Protein AF-A0A8D8GD38-F1 (afdb_monomer)

Structure (mmCIF, N/CA/C/O backbone):
data_AF-A0A8D8GD38-F1
#
_entry.id   AF-A0A8D8GD38-F1
#
loop_
_atom_site.group_PDB
_atom_site.id
_atom_site.type_symbol
_atom_site.label_atom_id
_atom_site.label_alt_id
_atom_site.label_comp_id
_atom_site.label_asym_id
_atom_site.label_entity_id
_atom_site.label_seq_id
_atom_site.pdbx_PDB_ins_code
_atom_site.Cartn_x
_atom_site.Cartn_y
_atom_site.Cartn_z
_atom_site.occupancy
_atom_site.B_iso_or_equiv
_atom_site.auth_seq_id
_atom_site.auth_comp_id
_atom_site.auth_asym_id
_atom_site.auth_atom_id
_atom_site.pdbx_PDB_model_num
ATOM 1 N N . ALA A 1 1 ? 16.004 4.951 0.330 1.00 89.12 1 ALA A N 1
ATOM 2 C CA . ALA A 1 1 ? 14.776 5.746 0.562 1.00 89.12 1 ALA A CA 1
ATOM 3 C C . ALA A 1 1 ? 13.820 5.584 -0.623 1.00 89.12 1 ALA A C 1
ATOM 5 O O . ALA A 1 1 ? 14.226 5.033 -1.645 1.00 89.12 1 ALA A O 1
ATOM 6 N N . ARG A 1 2 ? 12.560 6.032 -0.498 1.00 90.62 2 ARG A N 1
ATOM 7 C CA . ARG A 1 2 ? 11.629 6.111 -1.642 1.00 90.62 2 ARG A CA 1
ATOM 8 C C . ARG A 1 2 ? 12.180 7.070 -2.702 1.00 90.62 2 ARG A C 1
ATOM 10 O O . ARG A 1 2 ? 12.832 8.045 -2.340 1.00 90.62 2 ARG A O 1
ATOM 17 N N . VAL A 1 3 ? 11.912 6.802 -3.980 1.00 92.81 3 VAL A N 1
ATOM 18 C CA . VAL A 1 3 ? 12.370 7.651 -5.096 1.00 92.81 3 VAL A CA 1
ATOM 19 C C . VAL A 1 3 ? 11.156 8.194 -5.844 1.00 92.81 3 VAL A C 1
ATOM 21 O O . VAL A 1 3 ? 10.682 7.605 -6.815 1.00 92.81 3 VAL A O 1
ATOM 24 N N . GLU A 1 4 ? 10.612 9.307 -5.354 1.00 93.94 4 GLU A N 1
ATOM 25 C CA . GLU A 1 4 ? 9.347 9.865 -5.853 1.00 93.94 4 GLU A CA 1
ATOM 26 C C . GLU A 1 4 ? 9.426 10.257 -7.331 1.00 93.94 4 GLU A C 1
ATOM 28 O O . GLU A 1 4 ? 8.493 9.980 -8.074 1.00 93.94 4 GLU A O 1
ATOM 33 N N . SER A 1 5 ? 10.568 10.772 -7.797 1.00 95.94 5 SER A N 1
ATOM 34 C CA . SER A 1 5 ? 10.811 11.083 -9.215 1.00 95.94 5 SER A CA 1
ATOM 35 C C . SER A 1 5 ? 10.814 9.862 -10.144 1.00 95.94 5 SER A C 1
ATOM 37 O O . SER A 1 5 ? 10.728 10.027 -11.356 1.00 95.94 5 SER A O 1
ATOM 39 N N . LYS A 1 6 ? 10.912 8.645 -9.592 1.00 97.88 6 LYS A N 1
ATOM 40 C CA . LYS A 1 6 ? 10.879 7.370 -10.328 1.00 97.88 6 LYS A CA 1
ATOM 41 C C . LYS A 1 6 ? 9.607 6.560 -10.036 1.00 97.88 6 LYS A C 1
ATOM 43 O O . LYS A 1 6 ? 9.563 5.362 -10.303 1.00 97.88 6 LYS A O 1
ATOM 48 N N . THR A 1 7 ? 8.589 7.201 -9.458 1.00 98.62 7 THR A N 1
ATOM 49 C CA . THR A 1 7 ? 7.315 6.581 -9.079 1.00 98.62 7 THR A CA 1
ATOM 50 C C . THR A 1 7 ? 6.177 7.151 -9.924 1.00 98.62 7 THR A C 1
ATOM 52 O O . THR A 1 7 ? 5.917 8.351 -9.853 1.00 98.62 7 THR A O 1
ATOM 55 N N . PHE A 1 8 ? 5.475 6.305 -10.679 1.00 98.69 8 PHE A N 1
ATOM 56 C CA . PHE A 1 8 ? 4.484 6.721 -11.674 1.00 98.69 8 PHE A CA 1
ATOM 57 C C . PHE A 1 8 ? 3.146 5.995 -11.521 1.00 98.69 8 PHE A C 1
ATOM 59 O O . PHE A 1 8 ? 3.082 4.861 -11.034 1.00 98.69 8 PHE A O 1
ATOM 66 N N . ILE A 1 9 ? 2.081 6.654 -11.976 1.00 98.75 9 ILE A N 1
ATOM 67 C CA . ILE A 1 9 ? 0.741 6.089 -12.139 1.00 98.75 9 ILE A CA 1
ATOM 68 C C . ILE A 1 9 ? 0.393 6.091 -13.632 1.00 98.75 9 ILE A C 1
ATOM 70 O O . ILE A 1 9 ? 0.422 7.133 -14.285 1.00 98.75 9 ILE A O 1
ATOM 74 N N . CYS A 1 10 ? 0.059 4.918 -14.158 1.00 98.69 10 CYS A N 1
ATOM 75 C CA . CYS A 1 10 ? -0.355 4.691 -15.534 1.00 98.69 10 CYS A CA 1
ATOM 76 C C . CYS A 1 10 ? -1.879 4.739 -15.643 1.00 98.69 10 CYS A C 1
ATOM 78 O O . CYS A 1 10 ? -2.586 3.966 -14.996 1.00 98.69 10 CYS A O 1
ATOM 80 N N . THR A 1 11 ? -2.379 5.633 -16.489 1.00 98.50 11 THR A N 1
ATOM 81 C CA . THR A 1 11 ? -3.806 5.772 -16.827 1.00 98.50 11 THR A CA 1
ATOM 82 C C . THR A 1 11 ? -3.925 6.195 -18.285 1.00 98.50 11 THR A C 1
ATOM 84 O O . THR A 1 11 ? -3.003 6.832 -18.793 1.00 98.50 11 THR A O 1
ATOM 87 N N . GLU A 1 12 ? -5.049 5.879 -18.934 1.00 97.38 12 GLU A N 1
ATOM 88 C CA . GLU A 1 12 ? -5.309 6.240 -20.339 1.00 97.38 12 GLU A CA 1
ATOM 89 C C . GLU A 1 12 ? -5.156 7.743 -20.584 1.00 97.38 12 GLU A C 1
ATOM 91 O O . GLU A 1 12 ? -4.521 8.176 -21.542 1.00 97.38 12 GLU A O 1
ATOM 96 N N . LYS A 1 13 ? -5.705 8.558 -19.676 1.00 97.31 13 LYS A N 1
ATOM 97 C CA . LYS A 1 13 ? -5.598 10.016 -19.734 1.00 97.31 13 LYS A CA 1
ATOM 98 C C . LYS A 1 13 ? -4.818 10.534 -18.540 1.00 97.31 13 LYS A C 1
ATOM 100 O O . LYS A 1 13 ? -5.177 10.245 -17.402 1.00 97.31 13 LYS A O 1
ATOM 105 N N . ARG A 1 14 ? -3.830 11.400 -18.786 1.00 96.44 14 ARG A N 1
ATOM 106 C CA . ARG A 1 14 ? -3.002 12.046 -17.748 1.00 96.44 14 ARG A CA 1
ATOM 107 C C . ARG A 1 14 ? -3.819 12.647 -16.600 1.00 96.44 14 ARG A C 1
ATOM 109 O O . ARG A 1 14 ? -3.442 12.508 -15.439 1.00 96.44 14 ARG A O 1
ATOM 116 N N . GLU A 1 15 ? -4.946 13.268 -16.934 1.00 95.88 15 GLU A N 1
ATOM 117 C CA . GLU A 1 15 ? -5.885 13.923 -16.013 1.00 95.88 15 GLU A CA 1
ATOM 118 C C . GLU A 1 15 ? -6.449 12.978 -14.938 1.00 95.88 15 GLU A C 1
ATOM 120 O O . GLU A 1 15 ? -6.830 13.417 -13.855 1.00 95.88 15 GLU A O 1
ATOM 125 N N . GLN A 1 16 ? -6.529 11.676 -15.239 1.00 95.75 16 GLN A N 1
ATOM 126 C CA . GLN A 1 16 ? -7.047 10.659 -14.323 1.00 95.75 16 GLN A CA 1
ATOM 127 C C . GLN A 1 16 ? -6.047 10.326 -13.211 1.00 95.75 16 GLN A C 1
ATOM 129 O O . GLN A 1 16 ? -6.457 9.859 -12.149 1.00 95.75 16 GLN A O 1
ATOM 134 N N . ALA A 1 17 ? -4.753 10.561 -13.450 1.00 96.88 17 ALA A N 1
ATOM 135 C CA . ALA A 1 17 ? -3.692 10.363 -12.470 1.00 96.88 17 ALA A CA 1
ATOM 136 C C . ALA A 1 17 ? -3.312 11.663 -11.753 1.00 96.88 17 ALA A C 1
ATOM 138 O O . ALA A 1 17 ? -3.124 11.653 -10.538 1.00 96.88 17 ALA A O 1
ATOM 139 N N . ILE A 1 18 ? -3.168 12.768 -12.493 1.00 96.56 18 ILE A N 1
ATOM 140 C CA . ILE A 1 18 ? -2.698 14.052 -11.961 1.00 96.56 18 ILE A CA 1
ATOM 141 C C . ILE A 1 18 ? -3.422 15.237 -12.614 1.00 96.56 18 ILE A C 1
ATOM 143 O O . ILE A 1 18 ? -3.710 15.200 -13.812 1.00 96.56 18 ILE A O 1
ATOM 147 N N . PRO A 1 19 ? -3.659 16.336 -11.877 1.00 96.12 19 PRO A N 1
ATOM 148 C CA . PRO A 1 19 ? -4.244 17.537 -12.456 1.00 96.12 19 PRO A CA 1
ATOM 149 C C . PRO A 1 19 ? -3.301 18.211 -13.464 1.00 96.12 19 PRO A C 1
ATOM 151 O O . PRO A 1 19 ? -2.072 18.067 -13.427 1.00 96.12 19 PRO A O 1
ATOM 154 N N . THR A 1 20 ? -3.884 18.992 -14.371 1.00 93.88 20 THR A N 1
ATOM 155 C CA . THR A 1 20 ? -3.131 19.898 -15.244 1.00 93.88 20 THR A CA 1
ATOM 156 C C . THR A 1 20 ? -2.680 21.105 -14.419 1.00 93.88 20 THR A C 1
ATOM 158 O O . THR A 1 20 ? -3.536 21.841 -13.920 1.00 93.88 20 THR A O 1
ATOM 161 N N . PRO A 1 21 ? -1.365 21.308 -14.206 1.00 92.25 21 PRO A N 1
ATOM 162 C CA . PRO A 1 21 ? -0.893 22.482 -13.489 1.00 92.25 21 PRO A CA 1
ATOM 163 C C . PRO A 1 21 ? -1.146 23.744 -14.320 1.00 92.25 21 PRO A C 1
ATOM 165 O O . PRO A 1 21 ? -1.213 23.688 -15.548 1.00 92.25 21 PRO A O 1
ATOM 168 N N . LYS A 1 22 ? -1.263 24.893 -13.647 1.00 94.50 22 LYS A N 1
ATOM 169 C CA . LYS A 1 22 ? -1.276 26.191 -14.331 1.00 94.50 22 LYS A CA 1
ATOM 170 C C . LYS A 1 22 ? 0.039 26.403 -15.083 1.00 94.50 22 LYS A C 1
ATOM 172 O O . LYS A 1 22 ? 1.075 25.860 -14.696 1.00 94.50 22 LYS A O 1
ATOM 177 N N . GLU A 1 23 ? -0.007 27.220 -16.127 1.00 93.81 23 GLU A N 1
ATOM 178 C CA . GLU A 1 23 ? 1.187 27.617 -16.870 1.00 93.81 23 GLU A CA 1
ATOM 179 C C . GLU A 1 23 ? 2.260 28.184 -15.922 1.00 93.81 23 GLU A C 1
ATOM 181 O O . GLU A 1 23 ? 1.952 28.915 -14.979 1.00 93.81 23 GLU A O 1
ATOM 186 N N . GLY A 1 24 ? 3.514 27.770 -16.117 1.00 92.81 24 GLY A N 1
ATOM 187 C CA . GLY A 1 24 ? 4.637 28.133 -15.245 1.00 92.81 24 GLY A CA 1
ATOM 188 C C . GLY A 1 24 ? 4.710 27.386 -13.903 1.00 92.81 24 GLY A C 1
ATOM 189 O O . GLY A 1 24 ? 5.697 27.541 -13.185 1.00 92.81 24 GLY A O 1
ATOM 190 N N . VAL A 1 25 ? 3.727 26.545 -13.551 1.00 93.44 25 VAL A N 1
ATOM 191 C CA . VAL A 1 25 ? 3.727 25.774 -12.296 1.00 93.44 25 VAL A CA 1
ATOM 192 C C . VAL A 1 25 ? 4.177 24.335 -12.539 1.00 93.44 25 VAL A C 1
ATOM 194 O O . VAL A 1 25 ? 3.591 23.594 -13.327 1.00 93.44 25 VAL A O 1
ATOM 197 N N . LYS A 1 26 ? 5.195 23.887 -11.798 1.00 88.44 26 LYS A N 1
ATOM 198 C CA . LYS A 1 26 ? 5.593 22.475 -11.778 1.00 88.44 26 LYS A CA 1
ATOM 199 C C . LYS A 1 26 ? 4.630 21.676 -10.895 1.00 88.44 26 LYS A C 1
ATOM 201 O O . LYS A 1 26 ? 4.492 21.963 -9.710 1.00 88.44 26 LYS A O 1
ATOM 206 N N . GLY A 1 27 ? 3.985 20.656 -11.461 1.00 89.44 27 GLY A N 1
ATOM 207 C CA . GLY A 1 27 ? 3.116 19.752 -10.703 1.00 89.44 27 GLY A CA 1
ATOM 208 C C . GLY A 1 27 ? 3.882 18.967 -9.629 1.00 89.44 27 GLY A C 1
ATOM 209 O O . GLY A 1 27 ? 4.993 18.502 -9.872 1.00 89.44 27 GLY A O 1
ATOM 210 N N . SER A 1 28 ? 3.273 18.811 -8.451 1.00 94.31 28 SER A N 1
ATOM 211 C CA . SER A 1 28 ? 3.845 18.113 -7.285 1.00 94.31 28 SER A CA 1
ATOM 212 C C . SER A 1 28 ? 2.963 16.976 -6.749 1.00 94.31 28 SER A C 1
ATOM 214 O O . SER A 1 28 ? 3.303 16.349 -5.751 1.00 94.31 28 SER A O 1
ATOM 216 N N . LEU A 1 29 ? 1.835 16.694 -7.409 1.00 95.75 29 LEU A N 1
ATOM 217 C CA . LEU A 1 29 ? 0.808 15.754 -6.937 1.00 95.75 29 LEU A CA 1
ATOM 218 C C . LEU A 1 29 ? 0.965 14.326 -7.491 1.00 95.75 29 LEU A C 1
ATOM 220 O O . LEU A 1 29 ? 0.072 13.500 -7.337 1.00 95.75 29 LEU A O 1
ATOM 224 N N . GLY A 1 30 ? 2.097 14.029 -8.133 1.00 95.50 30 GLY A N 1
ATOM 225 C CA . GLY A 1 30 ? 2.425 12.713 -8.680 1.00 95.50 30 GLY A CA 1
ATOM 226 C C . GLY A 1 30 ? 3.061 12.793 -10.064 1.00 95.50 30 GLY A C 1
ATOM 227 O O . GLY A 1 30 ? 3.146 13.866 -10.662 1.00 95.50 30 GLY A O 1
ATOM 228 N N . ASN A 1 31 ? 3.478 11.638 -10.581 1.00 97.75 31 ASN A N 1
ATOM 229 C CA . ASN A 1 31 ? 3.961 11.500 -11.951 1.00 97.75 31 ASN A CA 1
ATOM 230 C C . ASN A 1 31 ? 3.039 10.558 -12.722 1.00 97.75 31 ASN A C 1
ATOM 232 O O . ASN A 1 31 ? 2.659 9.496 -12.222 1.00 97.75 31 ASN A O 1
ATOM 236 N N . TRP A 1 32 ? 2.709 10.943 -13.948 1.00 98.25 32 TRP A N 1
ATOM 237 C CA . TRP A 1 32 ? 1.960 10.113 -14.883 1.00 98.25 32 TRP A CA 1
ATOM 238 C C . TRP A 1 32 ? 2.909 9.495 -15.909 1.00 98.25 32 TRP A C 1
ATOM 240 O O . TRP A 1 32 ? 3.918 10.104 -16.261 1.00 98.25 32 TRP A O 1
ATOM 250 N N . ILE A 1 33 ? 2.567 8.297 -16.371 1.00 98.62 33 ILE A N 1
ATOM 251 C CA . ILE A 1 33 ? 3.213 7.608 -17.488 1.00 98.62 33 ILE A CA 1
ATOM 252 C C . ILE A 1 33 ? 2.118 7.109 -18.437 1.00 98.62 33 ILE A C 1
ATOM 254 O O . ILE A 1 33 ? 1.049 6.697 -17.971 1.00 98.62 33 ILE A O 1
ATOM 258 N N . SER A 1 34 ? 2.357 7.177 -19.746 1.00 98.62 34 SER A N 1
ATOM 259 C CA . SER A 1 34 ? 1.407 6.663 -20.735 1.00 98.62 34 SER A CA 1
ATOM 260 C C . SER A 1 34 ? 1.345 5.126 -20.690 1.00 98.62 34 SER A C 1
ATOM 262 O O . SER A 1 34 ? 2.306 4.495 -20.240 1.00 98.62 34 SER A O 1
ATOM 264 N N . PRO A 1 35 ? 0.248 4.493 -21.149 1.00 98.56 35 PRO A N 1
ATOM 265 C CA . PRO A 1 35 ? 0.197 3.037 -21.288 1.00 98.56 35 PRO A CA 1
ATOM 266 C C . PRO A 1 35 ? 1.321 2.472 -22.166 1.00 98.56 35 PRO A C 1
ATOM 268 O O . PRO A 1 35 ? 1.900 1.448 -21.821 1.00 98.56 35 PRO A O 1
ATOM 271 N N . GLU A 1 36 ? 1.680 3.159 -23.252 1.00 98.56 36 GLU A N 1
ATOM 272 C CA . GLU A 1 36 ? 2.776 2.753 -24.139 1.00 98.56 36 GLU A CA 1
ATOM 273 C C . GLU A 1 36 ? 4.135 2.801 -23.424 1.00 98.56 36 GLU A C 1
ATOM 275 O O . GLU A 1 36 ? 4.866 1.808 -23.405 1.00 98.56 36 GLU A O 1
ATOM 280 N N . ASP A 1 37 ? 4.444 3.914 -22.751 1.00 98.69 37 ASP A N 1
ATOM 281 C CA . ASP A 1 37 ? 5.696 4.074 -22.003 1.00 98.69 37 ASP A CA 1
ATOM 282 C C . ASP A 1 37 ? 5.779 3.121 -20.803 1.00 98.69 37 ASP A C 1
ATOM 284 O O . ASP A 1 37 ? 6.871 2.693 -20.422 1.00 98.69 37 ASP A O 1
ATOM 288 N N . TYR A 1 38 ? 4.638 2.779 -20.196 1.00 98.69 38 TYR A N 1
ATOM 289 C CA . TYR A 1 38 ? 4.554 1.782 -19.130 1.00 98.69 38 TYR A CA 1
ATOM 290 C C . TYR A 1 38 ? 5.029 0.414 -19.632 1.00 98.69 38 TYR A C 1
ATOM 292 O O . TYR A 1 38 ? 5.927 -0.178 -19.029 1.00 98.69 38 TYR A O 1
ATOM 300 N N . GLU A 1 39 ? 4.487 -0.061 -20.756 1.00 98.31 39 GLU A N 1
ATOM 301 C CA . GLU A 1 39 ? 4.885 -1.348 -21.338 1.0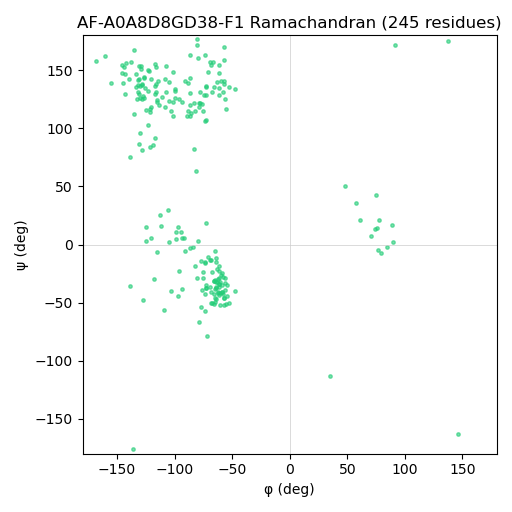0 98.31 39 GLU A CA 1
ATOM 302 C C . GLU A 1 39 ? 6.342 -1.314 -21.821 1.00 98.31 39 GLU A C 1
ATOM 304 O O . GLU A 1 39 ? 7.120 -2.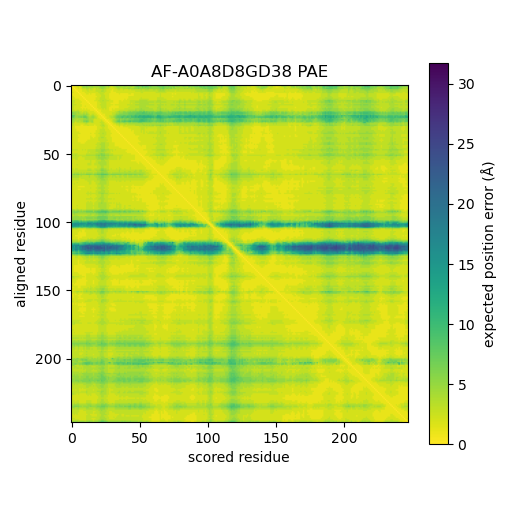226 -21.525 1.00 98.31 39 GLU A O 1
ATOM 309 N N . ALA A 1 40 ? 6.764 -0.229 -22.480 1.00 98.69 40 ALA A N 1
ATOM 310 C CA . ALA A 1 40 ? 8.149 -0.047 -22.911 1.00 98.69 40 ALA A CA 1
ATOM 311 C C . ALA A 1 40 ? 9.129 -0.079 -21.724 1.00 98.69 40 ALA A C 1
ATOM 313 O O . ALA A 1 40 ? 10.188 -0.715 -21.788 1.00 98.69 40 ALA A O 1
ATOM 314 N N . ALA A 1 41 ? 8.767 0.550 -20.600 1.00 98.44 41 ALA A N 1
ATOM 315 C CA . ALA A 1 41 ? 9.582 0.543 -19.394 1.00 98.44 41 ALA A CA 1
ATOM 316 C C . ALA A 1 41 ? 9.733 -0.862 -18.794 1.00 98.44 41 ALA A C 1
ATOM 318 O O . ALA A 1 41 ? 10.820 -1.175 -18.291 1.00 98.44 41 ALA A O 1
ATOM 319 N N . ILE A 1 42 ? 8.686 -1.692 -18.860 1.00 98.50 42 ILE A N 1
ATOM 320 C CA . ILE A 1 42 ? 8.715 -3.091 -18.416 1.00 98.50 42 ILE A CA 1
ATOM 321 C C . ILE A 1 42 ? 9.610 -3.925 -19.336 1.00 98.50 42 ILE A C 1
ATOM 323 O O . ILE A 1 42 ? 10.521 -4.601 -18.849 1.00 98.50 42 ILE A O 1
ATOM 327 N N . GLN A 1 43 ? 9.417 -3.833 -20.654 1.00 98.38 43 GLN A N 1
ATOM 328 C CA . GLN A 1 43 ? 10.196 -4.599 -21.636 1.00 98.38 43 GLN A CA 1
ATOM 329 C C . GLN A 1 43 ? 11.692 -4.269 -21.594 1.00 98.38 43 GLN A C 1
ATOM 331 O O . GLN A 1 43 ? 12.529 -5.153 -21.743 1.00 98.38 43 GLN A O 1
ATOM 336 N N . ALA A 1 44 ? 12.056 -3.022 -21.297 1.00 98.06 44 ALA A N 1
ATOM 337 C CA . ALA A 1 44 ? 13.456 -2.623 -21.157 1.00 98.06 44 ALA A CA 1
ATOM 338 C C . ALA A 1 44 ? 14.156 -3.180 -19.894 1.00 98.06 44 ALA A C 1
ATOM 340 O O . ALA A 1 44 ? 15.370 -3.013 -19.739 1.00 98.06 44 ALA A O 1
ATOM 341 N N . ARG A 1 45 ? 13.414 -3.777 -18.948 1.00 97.81 45 ARG A N 1
ATOM 342 C CA . ARG A 1 45 ? 13.913 -4.098 -17.597 1.00 97.81 45 ARG A CA 1
ATOM 343 C C . ARG A 1 45 ? 13.720 -5.548 -17.181 1.00 97.81 45 ARG A C 1
ATOM 345 O O . ARG A 1 45 ? 14.650 -6.152 -16.657 1.00 97.81 45 ARG A O 1
ATOM 352 N N . PHE A 1 46 ? 12.524 -6.094 -17.368 1.00 98.12 46 PHE A N 1
ATOM 353 C CA . PHE A 1 46 ? 12.139 -7.380 -16.788 1.00 98.12 46 PHE A CA 1
ATOM 354 C C . PHE A 1 46 ? 12.623 -8.631 -17.539 1.00 98.12 46 PHE A C 1
ATOM 356 O O . PHE A 1 46 ? 12.851 -9.641 -16.863 1.00 98.12 46 PHE A O 1
ATOM 363 N N . PRO A 1 47 ? 12.839 -8.635 -18.871 1.00 97.69 47 PRO A N 1
ATOM 364 C CA . PRO A 1 47 ? 13.365 -9.815 -19.551 1.00 97.69 47 PRO A CA 1
ATOM 365 C C . PRO A 1 47 ? 14.690 -10.298 -18.937 1.00 97.69 47 PRO A C 1
ATOM 367 O O . PRO A 1 47 ? 15.693 -9.589 -18.925 1.00 97.69 47 PRO A O 1
ATOM 370 N N . GLY A 1 48 ? 14.686 -11.514 -18.382 1.00 96.38 48 GLY A N 1
ATOM 371 C CA . GLY A 1 48 ? 15.860 -12.126 -17.750 1.00 96.38 48 GLY A CA 1
ATOM 372 C C . GLY A 1 48 ? 16.302 -11.513 -16.411 1.00 96.38 48 GLY A C 1
ATOM 373 O O . GLY A 1 48 ? 17.342 -11.925 -15.897 1.00 96.38 48 GLY A O 1
ATOM 374 N N . CYS A 1 49 ? 15.543 -10.581 -15.817 1.00 96.31 49 CYS A N 1
ATOM 375 C CA . CYS A 1 49 ? 15.971 -9.847 -14.614 1.00 96.31 49 CYS A CA 1
ATOM 376 C C . CYS A 1 49 ? 16.225 -10.734 -13.382 1.00 96.31 49 CYS A C 1
ATOM 378 O O . CYS A 1 49 ? 17.101 -10.426 -12.576 1.00 96.31 49 CYS A O 1
ATOM 380 N N . MET A 1 50 ? 15.526 -11.869 -13.281 1.00 97.12 50 MET A N 1
ATOM 381 C CA . MET A 1 50 ? 15.666 -12.841 -12.189 1.00 97.12 50 MET A CA 1
ATOM 382 C C . MET A 1 50 ? 16.557 -14.041 -12.549 1.00 97.12 50 MET A C 1
ATOM 384 O O . MET A 1 50 ? 16.570 -15.035 -11.825 1.00 97.12 50 MET A O 1
ATOM 388 N N . LYS A 1 51 ? 17.287 -14.014 -13.675 1.00 96.06 51 LYS A N 1
ATOM 389 C CA . LYS A 1 51 ? 18.094 -15.166 -14.112 1.00 96.06 51 LYS A CA 1
ATOM 390 C C . LYS A 1 51 ? 19.087 -15.580 -13.019 1.00 96.06 51 LYS A C 1
ATOM 392 O O . LYS A 1 51 ? 19.887 -14.767 -12.557 1.00 96.06 51 LYS A O 1
ATOM 397 N N . GLY A 1 52 ? 19.040 -16.856 -12.632 1.00 93.94 52 GLY A N 1
ATOM 398 C CA . GLY A 1 52 ? 19.883 -17.417 -11.570 1.00 93.94 52 GLY A CA 1
ATOM 399 C C . GLY A 1 52 ? 19.477 -17.014 -10.147 1.00 93.94 52 GLY A C 1
ATOM 400 O O . GLY A 1 52 ? 20.262 -17.213 -9.225 1.00 93.94 52 GLY A O 1
ATOM 401 N N . ARG A 1 53 ? 18.280 -16.445 -9.956 1.00 94.88 53 ARG A N 1
ATOM 402 C CA . ARG A 1 53 ? 17.682 -16.161 -8.645 1.00 94.88 53 ARG A CA 1
ATOM 403 C C . ARG A 1 53 ? 16.391 -16.950 -8.462 1.00 94.88 53 ARG A C 1
ATOM 405 O O . ARG A 1 53 ? 15.722 -17.299 -9.431 1.00 94.88 53 ARG A O 1
ATOM 412 N N . THR A 1 54 ? 16.026 -17.187 -7.208 1.00 97.56 54 THR A N 1
ATOM 413 C CA . THR A 1 54 ? 14.712 -17.726 -6.853 1.00 97.56 54 THR A CA 1
ATOM 414 C C . THR A 1 54 ? 13.649 -16.656 -7.049 1.00 97.56 54 THR A C 1
ATOM 416 O O . THR A 1 54 ? 13.779 -15.558 -6.516 1.00 97.56 54 THR A O 1
ATOM 419 N N . MET A 1 55 ? 12.588 -16.996 -7.774 1.00 98.56 55 MET A N 1
ATOM 420 C CA . MET A 1 55 ? 11.353 -16.222 -7.806 1.00 98.56 55 MET A CA 1
ATOM 421 C C . MET A 1 55 ? 10.449 -16.713 -6.672 1.00 98.56 55 MET A C 1
ATOM 423 O O . MET A 1 55 ? 10.010 -17.861 -6.677 1.00 98.56 55 MET A O 1
ATOM 427 N N . TYR A 1 56 ? 10.188 -15.857 -5.694 1.00 98.69 56 TYR A N 1
ATOM 428 C CA . TYR A 1 56 ? 9.261 -16.127 -4.602 1.00 98.69 56 TYR A CA 1
ATOM 429 C C . TYR A 1 56 ? 7.862 -15.653 -4.980 1.00 98.69 56 TYR A C 1
ATOM 431 O O . TYR A 1 56 ? 7.713 -14.575 -5.555 1.00 98.69 56 TYR A O 1
ATOM 439 N N . VAL A 1 57 ? 6.849 -16.434 -4.609 1.00 98.44 57 VAL A N 1
ATOM 440 C CA . VAL A 1 57 ? 5.435 -16.066 -4.721 1.00 98.44 57 VAL A CA 1
ATOM 441 C C . VAL A 1 57 ? 4.908 -15.817 -3.314 1.00 98.44 57 VAL A C 1
ATOM 443 O O . VAL A 1 57 ? 4.941 -16.706 -2.467 1.00 98.44 57 VAL A O 1
ATOM 446 N N . VAL A 1 58 ? 4.458 -14.594 -3.058 1.00 98.44 58 VAL A N 1
ATOM 447 C CA . VAL A 1 58 ? 4.060 -14.107 -1.737 1.00 98.44 58 VAL A CA 1
ATOM 448 C C . VAL A 1 58 ? 2.569 -13.766 -1.777 1.00 98.44 58 VAL A C 1
ATOM 450 O O . VAL A 1 58 ? 2.218 -12.652 -2.163 1.00 98.44 58 VAL A O 1
ATOM 453 N N . PRO A 1 59 ? 1.669 -14.702 -1.431 1.00 98.06 59 PRO A N 1
ATOM 454 C CA . PRO A 1 59 ? 0.257 -14.396 -1.227 1.00 98.06 59 PRO A CA 1
ATOM 455 C C . PRO A 1 59 ? 0.080 -13.656 0.103 1.00 98.06 59 PRO A C 1
ATOM 457 O O . PRO A 1 59 ? 0.566 -14.112 1.143 1.00 98.06 59 PRO A O 1
ATOM 460 N N . TYR A 1 60 ? -0.603 -12.512 0.084 1.00 98.56 60 TYR A N 1
ATOM 461 C CA . TYR A 1 60 ? -0.816 -11.705 1.284 1.00 98.56 60 TYR A CA 1
ATOM 462 C C . TYR A 1 60 ? -2.184 -11.014 1.343 1.00 98.56 60 TYR A C 1
ATOM 464 O O . TYR A 1 60 ? -2.799 -10.690 0.326 1.00 98.56 60 TYR A O 1
ATOM 472 N N . SER A 1 61 ? -2.645 -10.762 2.568 1.00 98.25 61 SER A N 1
ATOM 473 C CA . SER A 1 61 ? -3.843 -9.987 2.889 1.00 98.25 61 SER A CA 1
ATOM 474 C C . SER A 1 61 ? -3.469 -8.630 3.476 1.00 98.25 61 SER A C 1
ATOM 476 O O . SER A 1 61 ? -2.686 -8.537 4.431 1.00 98.25 61 SER A O 1
ATOM 478 N N . MET A 1 62 ? -4.095 -7.587 2.936 1.00 98.38 62 MET A N 1
ATOM 479 C CA . MET A 1 62 ? -4.160 -6.260 3.533 1.00 98.38 62 MET A CA 1
ATOM 480 C C . MET A 1 62 ? -5.398 -6.200 4.434 1.00 98.38 62 MET A C 1
ATOM 482 O O . MET A 1 62 ? -6.537 -6.231 3.969 1.00 98.38 62 MET A O 1
ATOM 486 N N . GLY A 1 63 ? -5.165 -6.146 5.743 1.00 97.69 63 GLY A N 1
ATOM 487 C CA . GLY A 1 63 ? -6.164 -6.240 6.809 1.00 97.69 63 GLY A CA 1
ATOM 488 C C . GLY A 1 63 ? -6.395 -7.670 7.319 1.00 97.69 63 GLY A C 1
ATOM 489 O O . GLY A 1 63 ? -5.858 -8.625 6.745 1.00 97.69 63 GLY A O 1
ATOM 490 N N . PRO A 1 64 ? -7.161 -7.830 8.416 1.00 97.25 64 PRO A N 1
ATOM 491 C CA . PRO A 1 64 ? -7.520 -9.143 8.953 1.00 97.25 64 PRO A CA 1
ATOM 492 C C . PRO A 1 64 ? -8.255 -9.989 7.907 1.00 97.25 64 PRO A C 1
ATOM 494 O O . PRO A 1 64 ? -9.221 -9.513 7.331 1.00 97.25 64 PRO A O 1
ATOM 497 N N . ILE A 1 65 ? -7.858 -11.247 7.701 1.00 94.62 65 ILE A N 1
ATOM 498 C CA . ILE A 1 65 ? -8.324 -12.089 6.575 1.00 94.62 65 ILE A CA 1
ATOM 499 C C . ILE A 1 65 ? -9.859 -12.204 6.483 1.00 94.62 65 ILE A C 1
ATOM 501 O O . ILE A 1 65 ? -10.414 -12.247 5.390 1.00 94.62 65 ILE A O 1
ATOM 505 N N . ALA A 1 66 ? -10.562 -12.217 7.619 1.00 92.62 66 ALA A N 1
ATOM 506 C CA . ALA A 1 66 ? -12.026 -12.289 7.667 1.00 92.62 66 ALA A CA 1
ATOM 507 C C . ALA A 1 66 ? -12.740 -10.927 7.513 1.00 92.62 66 ALA A C 1
ATOM 509 O O . ALA A 1 66 ? -13.968 -10.866 7.543 1.00 92.62 66 ALA A O 1
ATOM 510 N N . SER A 1 67 ? -12.001 -9.822 7.400 1.00 94.75 67 SER A N 1
ATOM 511 C CA . SER A 1 67 ? -12.571 -8.480 7.303 1.00 94.75 67 SER A CA 1
ATOM 512 C C . SER A 1 67 ? -13.221 -8.252 5.934 1.00 94.75 67 SER A C 1
ATOM 514 O O . SER A 1 67 ? -12.581 -8.488 4.911 1.00 94.75 67 SER A O 1
ATOM 516 N N . PRO A 1 68 ? -14.431 -7.666 5.867 1.00 93.62 68 PRO A N 1
ATOM 517 C CA . PRO A 1 68 ? -15.045 -7.281 4.594 1.00 93.62 68 PRO A CA 1
ATOM 518 C C . PRO A 1 68 ? -14.320 -6.114 3.901 1.00 93.62 68 PRO A C 1
ATOM 520 O O . PRO A 1 68 ? -14.594 -5.824 2.739 1.00 93.62 68 PRO A O 1
ATOM 523 N N . LEU A 1 69 ? -13.427 -5.412 4.610 1.00 96.00 69 LEU A N 1
ATOM 524 C CA . LEU A 1 69 ? -12.574 -4.365 4.037 1.00 96.00 69 LEU A CA 1
ATOM 525 C C . LEU A 1 69 ? -11.229 -4.900 3.543 1.00 96.00 69 LEU A C 1
ATOM 527 O O . LEU A 1 69 ? -10.461 -4.136 2.963 1.00 96.00 69 LEU A O 1
ATOM 531 N N . SER A 1 70 ? -10.923 -6.177 3.782 1.00 96.44 70 SER A N 1
ATOM 532 C CA . SER A 1 70 ? -9.654 -6.739 3.347 1.00 96.44 70 SER A CA 1
ATOM 533 C C . SER A 1 70 ? -9.581 -6.910 1.842 1.00 96.44 70 SER A C 1
ATOM 535 O O . SER A 1 70 ? -10.575 -7.141 1.156 1.00 96.44 70 SER A O 1
ATOM 537 N N . LYS A 1 71 ? -8.360 -6.767 1.333 1.00 97.12 71 LYS A N 1
ATOM 538 C CA . LYS A 1 71 ? -8.028 -6.985 -0.070 1.00 97.12 71 LYS A CA 1
ATOM 539 C C . LYS A 1 71 ? -6.764 -7.824 -0.142 1.00 97.12 71 LYS A C 1
ATOM 541 O O . LYS A 1 71 ? -5.875 -7.687 0.701 1.00 97.12 71 LYS A O 1
ATOM 546 N N . PHE A 1 72 ? -6.682 -8.660 -1.162 1.00 97.69 72 PHE A N 1
ATOM 547 C CA . PHE A 1 72 ? -5.603 -9.623 -1.316 1.00 97.69 72 PHE A CA 1
ATOM 548 C C . PHE A 1 72 ? -4.646 -9.204 -2.429 1.00 97.69 72 PHE A C 1
ATOM 550 O O . PHE A 1 72 ? -5.018 -8.487 -3.363 1.00 97.69 72 PHE A O 1
ATOM 557 N N . GLY A 1 73 ? -3.399 -9.642 -2.322 1.00 98.00 73 GLY A N 1
ATOM 558 C CA . GLY A 1 73 ? -2.381 -9.445 -3.339 1.00 98.00 73 GLY A CA 1
ATOM 559 C C . GLY A 1 73 ? -1.482 -10.665 -3.461 1.00 98.00 73 GLY A C 1
ATOM 560 O O . GLY A 1 73 ? -1.329 -11.445 -2.520 1.00 98.00 73 GLY A O 1
ATOM 561 N N . ILE A 1 74 ? -0.874 -10.810 -4.634 1.00 98.38 74 ILE A N 1
ATOM 562 C CA . ILE A 1 74 ? 0.220 -11.752 -4.857 1.00 98.38 74 ILE A CA 1
ATOM 563 C C . ILE A 1 74 ? 1.421 -10.935 -5.301 1.00 98.38 74 ILE A C 1
ATOM 565 O O . ILE A 1 74 ? 1.371 -10.272 -6.339 1.00 98.38 74 ILE A O 1
ATOM 569 N N . GLU A 1 75 ? 2.486 -10.980 -4.506 1.00 98.81 75 GLU A N 1
ATOM 570 C CA . GLU A 1 75 ? 3.767 -10.379 -4.847 1.00 98.81 75 GLU A CA 1
ATOM 571 C C . GLU A 1 75 ? 4.763 -11.425 -5.339 1.00 98.81 75 GLU A C 1
ATOM 573 O O . GLU A 1 75 ? 5.086 -12.383 -4.641 1.00 98.81 75 GLU A O 1
ATOM 578 N N . ILE A 1 76 ? 5.261 -11.220 -6.554 1.00 98.75 76 ILE A N 1
ATOM 579 C CA . ILE A 1 76 ? 6.379 -11.961 -7.120 1.00 98.75 76 ILE A CA 1
ATOM 580 C C . ILE A 1 76 ? 7.648 -11.150 -6.888 1.00 98.75 76 ILE A C 1
ATOM 582 O O . ILE A 1 76 ? 7.715 -9.990 -7.288 1.00 98.75 76 ILE A O 1
ATOM 586 N N . THR A 1 77 ? 8.661 -11.752 -6.268 1.00 98.88 77 THR A N 1
ATOM 587 C CA . THR A 1 77 ? 9.916 -11.065 -5.928 1.00 98.88 77 THR A CA 1
ATOM 588 C C . THR A 1 77 ? 11.119 -11.994 -6.031 1.00 98.88 77 THR A C 1
ATOM 590 O O . THR A 1 77 ? 11.015 -13.181 -5.743 1.00 98.88 77 THR A O 1
ATOM 593 N N . ASP A 1 78 ? 12.285 -11.464 -6.396 1.00 98.12 78 ASP A N 1
ATOM 594 C CA . ASP A 1 78 ? 13.576 -12.173 -6.375 1.00 98.12 78 ASP A CA 1
ATOM 595 C C . ASP A 1 78 ? 14.407 -11.894 -5.107 1.00 98.12 78 ASP A C 1
ATOM 597 O O . ASP A 1 78 ? 15.608 -12.178 -5.053 1.00 98.12 78 ASP A O 1
ATOM 601 N N . SER A 1 79 ? 13.775 -11.324 -4.073 1.00 97.75 79 SER A N 1
ATOM 602 C CA . SER A 1 79 ? 14.435 -10.883 -2.844 1.00 97.75 79 SER A CA 1
ATOM 603 C C . SER A 1 79 ? 13.878 -11.563 -1.596 1.00 97.75 79 SER A C 1
ATOM 605 O O . SER A 1 79 ? 12.765 -11.282 -1.154 1.00 97.75 79 SER A O 1
ATOM 607 N N . ALA A 1 80 ? 14.705 -12.382 -0.942 1.00 97.38 80 ALA A N 1
ATOM 608 C CA . ALA A 1 80 ? 14.368 -12.986 0.349 1.00 97.38 80 ALA A CA 1
ATOM 609 C C . ALA A 1 80 ? 14.148 -11.937 1.460 1.00 97.38 80 ALA A C 1
ATOM 611 O O . ALA A 1 80 ? 13.353 -12.157 2.373 1.00 97.38 80 ALA A O 1
ATOM 612 N N . TYR A 1 81 ? 14.812 -10.776 1.385 1.00 97.94 81 TYR A N 1
ATOM 613 C CA . TYR A 1 81 ? 14.566 -9.659 2.308 1.00 97.94 81 TYR A CA 1
ATOM 614 C C . TYR A 1 81 ? 13.118 -9.159 2.208 1.00 97.94 81 TYR A C 1
ATOM 616 O O . TYR A 1 81 ? 12.469 -8.927 3.230 1.00 97.94 81 TYR A O 1
ATOM 624 N N . VAL A 1 82 ? 12.610 -9.036 0.977 1.00 98.69 82 VAL A N 1
ATOM 625 C CA . VAL A 1 82 ? 11.230 -8.616 0.709 1.00 98.69 82 VAL A CA 1
ATOM 626 C C . VAL A 1 82 ? 10.246 -9.640 1.256 1.00 98.69 82 VAL A C 1
ATOM 628 O O . VAL A 1 82 ? 9.346 -9.249 1.988 1.00 98.69 82 VAL A O 1
ATOM 631 N N . VAL A 1 83 ? 10.463 -10.937 1.011 1.00 98.69 83 VAL A N 1
ATOM 632 C CA . VAL A 1 83 ? 9.606 -12.013 1.548 1.00 98.69 83 VAL A CA 1
ATOM 633 C C . VAL A 1 83 ? 9.491 -11.931 3.073 1.00 98.69 83 VAL A C 1
ATOM 635 O O . VAL A 1 83 ? 8.389 -11.895 3.617 1.00 98.69 83 VAL A O 1
ATOM 638 N N . ASN A 1 84 ? 10.625 -11.849 3.775 1.00 98.56 84 ASN A N 1
ATOM 639 C CA . ASN A 1 84 ? 10.634 -11.803 5.240 1.00 98.56 84 ASN A CA 1
ATOM 640 C C . ASN A 1 84 ? 9.965 -10.537 5.787 1.00 98.56 84 ASN A C 1
ATOM 642 O O . ASN A 1 84 ? 9.235 -10.589 6.774 1.00 98.56 84 ASN A O 1
ATOM 646 N N . SER A 1 85 ? 10.180 -9.403 5.125 1.00 98.75 85 SER A N 1
ATOM 647 C CA . SER A 1 85 ? 9.584 -8.130 5.526 1.00 98.75 85 SER A CA 1
ATOM 648 C C . SER A 1 85 ? 8.080 -8.088 5.224 1.00 98.75 85 SER A C 1
ATOM 650 O O . SER A 1 85 ? 7.312 -7.593 6.042 1.00 98.75 85 SER A O 1
ATOM 652 N N . MET A 1 86 ? 7.627 -8.666 4.108 1.00 98.69 86 MET A N 1
ATOM 653 C CA . MET A 1 86 ? 6.202 -8.827 3.795 1.00 98.69 86 MET A CA 1
ATOM 654 C C . MET A 1 86 ? 5.505 -9.742 4.805 1.00 98.69 86 MET A C 1
ATOM 656 O O . MET A 1 86 ? 4.392 -9.425 5.219 1.00 98.69 86 MET A O 1
ATOM 660 N N . ARG A 1 87 ? 6.164 -10.807 5.284 1.00 98.38 87 ARG A N 1
ATOM 661 C CA . ARG A 1 87 ? 5.632 -11.671 6.353 1.00 98.38 87 ARG A CA 1
ATOM 662 C C . ARG A 1 87 ? 5.375 -10.922 7.665 1.00 98.38 87 ARG A C 1
ATOM 664 O O . ARG A 1 87 ? 4.466 -11.290 8.399 1.00 98.38 87 ARG A O 1
ATOM 671 N N . ILE A 1 88 ? 6.174 -9.898 7.966 1.00 98.56 88 ILE A N 1
ATOM 672 C CA . ILE A 1 88 ? 5.954 -9.022 9.126 1.00 98.56 88 ILE A CA 1
ATOM 673 C C . ILE A 1 88 ? 4.826 -8.035 8.815 1.00 98.56 88 ILE A C 1
ATOM 675 O O . ILE A 1 88 ? 3.851 -7.951 9.549 1.00 98.56 88 ILE A O 1
ATOM 679 N N . MET A 1 89 ? 4.940 -7.307 7.703 1.00 98.50 89 MET A N 1
ATOM 680 C CA . MET A 1 89 ? 4.086 -6.153 7.409 1.00 98.50 89 MET A CA 1
ATOM 681 C C . MET A 1 89 ? 2.679 -6.510 6.916 1.00 98.50 89 MET A C 1
ATOM 683 O O . MET A 1 89 ? 1.805 -5.644 6.885 1.00 98.50 89 MET A O 1
ATOM 687 N N . THR A 1 90 ? 2.441 -7.760 6.524 1.00 98.62 90 THR A N 1
ATOM 688 C CA . THR A 1 90 ? 1.159 -8.250 5.998 1.00 98.62 90 THR A CA 1
ATOM 689 C C . THR A 1 90 ? 0.799 -9.592 6.633 1.00 98.62 90 THR A C 1
ATOM 691 O O . THR A 1 90 ? 1.636 -10.222 7.279 1.00 98.62 90 THR A O 1
ATOM 694 N N . ARG A 1 91 ? -0.445 -10.056 6.458 1.00 98.38 91 ARG A N 1
ATOM 695 C CA . ARG A 1 91 ? -0.776 -11.457 6.758 1.00 98.38 91 ARG A CA 1
ATOM 696 C C . ARG A 1 91 ? -0.450 -12.277 5.520 1.00 98.38 91 ARG A C 1
ATOM 698 O O . ARG A 1 91 ? -1.076 -12.071 4.489 1.00 98.38 91 ARG A O 1
ATOM 705 N N . MET A 1 92 ? 0.542 -13.153 5.619 1.00 97.75 92 MET A N 1
ATOM 706 C CA . MET A 1 92 ? 1.107 -13.901 4.496 1.00 97.75 92 MET A CA 1
ATOM 707 C C . MET A 1 92 ? 1.008 -15.401 4.771 1.00 97.75 92 MET A C 1
ATOM 709 O O . MET A 1 92 ? 1.430 -15.840 5.842 1.00 97.75 92 MET A O 1
ATOM 713 N N . GLY A 1 93 ? 0.521 -16.186 3.808 1.00 92.94 93 GLY A N 1
ATOM 714 C CA . GLY A 1 93 ? 0.526 -17.646 3.918 1.00 92.94 93 GLY A CA 1
ATOM 715 C C . GLY A 1 93 ? -0.659 -18.348 3.2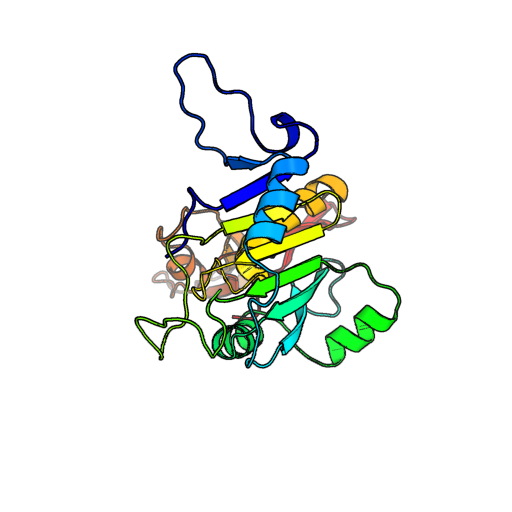62 1.00 92.94 93 GLY A C 1
ATOM 716 O O . GLY A 1 93 ? -1.360 -17.777 2.431 1.00 92.94 93 GLY A O 1
ATOM 717 N N . GLU A 1 94 ? -0.849 -19.604 3.659 1.00 93.81 94 GLU A N 1
ATOM 718 C CA . GLU A 1 94 ? -1.823 -20.547 3.096 1.00 93.81 94 GLU A CA 1
ATOM 719 C C . GLU A 1 94 ? -3.273 -20.084 3.264 1.00 93.81 94 GLU A C 1
ATOM 721 O O . GLU A 1 94 ? -4.016 -20.087 2.292 1.00 93.81 94 GLU A O 1
ATOM 726 N N . GLU A 1 95 ? -3.637 -19.519 4.420 1.00 93.31 95 GLU A N 1
ATOM 727 C CA . GLU A 1 95 ? -4.986 -18.967 4.643 1.00 93.31 95 GLU A CA 1
ATOM 728 C C . GLU A 1 95 ? -5.379 -17.896 3.606 1.00 93.31 95 GLU A C 1
ATOM 730 O O . GLU A 1 95 ? -6.557 -17.708 3.298 1.00 93.31 95 GLU A O 1
ATOM 735 N N . VAL A 1 96 ? -4.397 -17.171 3.053 1.00 95.25 96 VAL A N 1
ATOM 736 C CA . VAL A 1 96 ? -4.641 -16.210 1.970 1.00 95.25 96 VAL A CA 1
ATOM 737 C C . VAL A 1 96 ? -4.853 -16.927 0.639 1.00 95.25 96 VAL A C 1
ATOM 739 O O . VAL A 1 96 ? -5.708 -16.509 -0.137 1.00 95.25 96 VAL A O 1
ATOM 742 N N . LEU A 1 97 ? -4.102 -17.996 0.365 1.00 93.06 97 LEU A N 1
ATOM 743 C CA . LEU A 1 97 ? -4.299 -18.811 -0.837 1.00 93.06 97 LEU A CA 1
ATOM 744 C C . LEU A 1 97 ? -5.685 -19.455 -0.848 1.00 93.06 97 LEU A C 1
ATOM 746 O O . LEU A 1 97 ? -6.353 -19.399 -1.878 1.00 93.06 97 LEU A O 1
ATOM 750 N N . ASP A 1 98 ? -6.144 -19.965 0.294 1.00 91.56 98 ASP A N 1
ATOM 751 C CA . ASP A 1 98 ? -7.485 -20.535 0.432 1.00 91.56 98 ASP A CA 1
ATOM 752 C C . ASP A 1 98 ? -8.554 -19.503 0.052 1.00 91.56 98 ASP A C 1
ATOM 754 O O . ASP A 1 98 ? -9.423 -19.778 -0.772 1.00 91.56 98 ASP A O 1
ATOM 758 N N . LYS A 1 99 ? -8.434 -18.262 0.546 1.00 89.94 99 LYS A N 1
ATOM 759 C CA . LYS A 1 99 ? -9.344 -17.161 0.178 1.00 89.94 99 LYS A CA 1
ATOM 760 C C . LYS A 1 99 ? -9.264 -16.738 -1.286 1.00 89.94 99 LYS A C 1
ATOM 762 O O . LYS A 1 99 ? -10.256 -16.272 -1.850 1.00 89.94 99 LYS A O 1
ATOM 767 N N . LEU A 1 100 ? -8.094 -16.861 -1.904 1.00 88.00 100 LE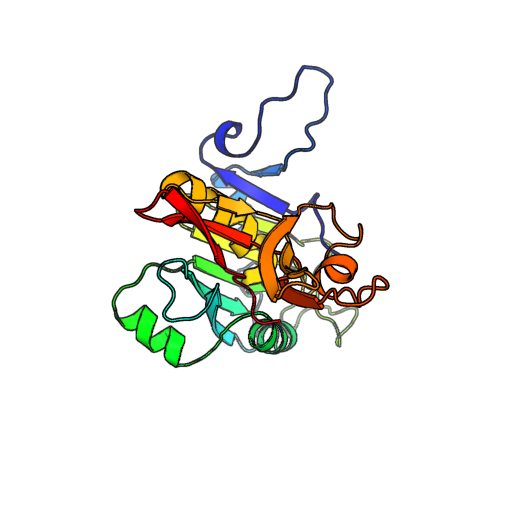U A N 1
ATOM 768 C CA . LEU A 1 100 ? -7.910 -16.567 -3.324 1.00 88.00 100 LEU A CA 1
ATOM 769 C C . LEU A 1 100 ? -8.485 -17.669 -4.223 1.00 88.00 100 LEU A C 1
ATOM 771 O O . LEU A 1 100 ? -8.929 -17.363 -5.328 1.00 88.00 100 LEU A O 1
ATOM 775 N N . SER A 1 101 ? -8.521 -18.919 -3.748 1.00 81.94 101 SER A N 1
ATOM 776 C CA . SER A 1 101 ? -9.067 -20.064 -4.490 1.00 81.94 101 SER A CA 1
ATOM 777 C C . SER A 1 101 ? -10.568 -19.941 -4.785 1.00 81.94 101 SER A C 1
ATOM 779 O O . SER A 1 101 ? -11.045 -20.482 -5.781 1.00 81.94 101 SER A O 1
ATOM 781 N N . ASP A 1 102 ? -11.280 -19.112 -4.018 1.00 78.69 102 ASP A N 1
ATOM 782 C CA . ASP A 1 102 ? -12.694 -18.771 -4.212 1.00 78.69 102 ASP A CA 1
ATOM 783 C C . ASP A 1 102 ? -12.952 -17.826 -5.422 1.00 78.69 102 ASP A C 1
ATOM 785 O O . ASP A 1 102 ? -14.002 -17.189 -5.500 1.00 78.69 102 ASP A O 1
ATOM 789 N N . ASN A 1 103 ? -12.012 -17.708 -6.377 1.00 70.56 103 ASN A N 1
ATOM 790 C CA . ASN A 1 103 ? -12.017 -16.746 -7.499 1.00 70.56 103 ASN A CA 1
ATOM 791 C C . ASN A 1 103 ? -12.088 -15.270 -7.061 1.00 70.56 103 ASN A C 1
ATOM 793 O O . ASN A 1 103 ? -12.699 -14.432 -7.728 1.00 70.56 103 ASN A O 1
ATOM 797 N N . SER A 1 104 ? -11.445 -14.937 -5.942 1.00 74.75 104 SER A N 1
ATOM 798 C CA . SER A 1 104 ? -11.358 -13.555 -5.466 1.00 74.75 104 SER A CA 1
ATOM 799 C C . SER A 1 104 ? -10.393 -12.725 -6.323 1.00 74.75 104 SER A C 1
ATOM 801 O O . SER A 1 104 ? -9.271 -13.152 -6.606 1.00 74.75 104 SER A O 1
ATOM 803 N N . ASP A 1 105 ? -10.790 -11.498 -6.674 1.00 88.25 105 ASP A N 1
ATOM 804 C CA . ASP A 1 105 ? -9.887 -10.520 -7.288 1.00 88.25 105 ASP A CA 1
ATOM 805 C C . ASP A 1 105 ? -8.699 -10.212 -6.361 1.00 88.25 105 ASP A C 1
ATOM 807 O O . ASP A 1 105 ? -8.850 -10.044 -5.146 1.00 88.25 105 ASP A O 1
ATOM 811 N N . PHE A 1 106 ? -7.508 -10.065 -6.945 1.00 96.38 106 PHE A N 1
ATOM 812 C CA . PHE A 1 106 ? -6.289 -9.721 -6.215 1.00 96.38 106 PHE A CA 1
ATOM 813 C C . PHE A 1 106 ? -5.442 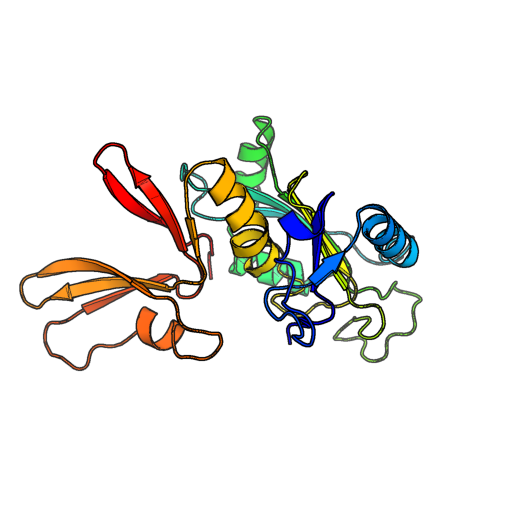-8.691 -6.957 1.00 96.38 106 PHE A C 1
ATOM 815 O O . PHE A 1 106 ? -5.511 -8.541 -8.179 1.00 96.38 106 PHE A O 1
ATOM 822 N N . VAL A 1 107 ? -4.608 -7.978 -6.204 1.00 98.31 107 VAL A N 1
ATOM 823 C CA . VAL A 1 107 ? -3.651 -7.016 -6.757 1.00 98.31 107 VAL A CA 1
ATOM 824 C C . VAL A 1 107 ? -2.389 -7.740 -7.210 1.00 98.31 107 VAL A C 1
ATOM 826 O O . VAL A 1 107 ? -1.708 -8.396 -6.415 1.00 98.31 107 VAL A O 1
ATOM 829 N N . LYS A 1 108 ? -2.063 -7.601 -8.497 1.00 98.62 108 LYS A N 1
ATOM 830 C CA . LYS A 1 108 ? -0.870 -8.193 -9.113 1.00 98.62 108 LYS A CA 1
ATOM 831 C C . LYS A 1 108 ? 0.340 -7.342 -8.763 1.00 98.62 108 LYS A C 1
ATOM 833 O O . LYS A 1 108 ? 0.387 -6.168 -9.120 1.00 98.62 108 LYS A O 1
ATOM 838 N N . CYS A 1 109 ? 1.306 -7.915 -8.059 1.00 98.88 109 CYS A N 1
ATOM 839 C CA . CYS A 1 109 ? 2.499 -7.204 -7.617 1.00 98.88 109 CYS A CA 1
ATOM 840 C C . CYS A 1 109 ? 3.740 -7.901 -8.185 1.00 98.88 109 CYS A C 1
ATOM 842 O O . CYS A 1 109 ? 4.014 -9.051 -7.862 1.00 98.88 109 CYS A O 1
ATOM 844 N N . LEU A 1 110 ? 4.497 -7.215 -9.036 1.00 98.88 110 LEU A N 1
ATOM 845 C CA . LEU A 1 110 ? 5.736 -7.720 -9.620 1.00 98.88 110 LEU A CA 1
ATOM 846 C C . LEU A 1 110 ? 6.907 -6.868 -9.138 1.00 98.88 110 LEU A C 1
ATOM 848 O O . LEU A 1 110 ? 6.935 -5.660 -9.361 1.00 98.88 110 LEU A O 1
ATOM 852 N N . HIS A 1 111 ? 7.889 -7.495 -8.507 1.00 98.88 111 HIS A N 1
ATOM 853 C CA . HIS A 1 111 ? 9.088 -6.848 -8.000 1.00 98.88 111 HIS A CA 1
ATOM 854 C C . HIS A 1 111 ? 10.350 -7.574 -8.481 1.00 98.88 111 HIS A C 1
ATOM 856 O O . HIS A 1 111 ? 10.429 -8.797 -8.435 1.00 98.88 111 HIS A O 1
ATOM 862 N N . SER A 1 112 ? 11.377 -6.827 -8.888 1.00 98.50 112 SER A N 1
ATOM 863 C CA . SER A 1 112 ? 12.742 -7.351 -9.023 1.00 98.50 112 SER A CA 1
ATOM 864 C C . SER A 1 112 ? 13.764 -6.340 -8.520 1.00 98.50 112 SER A C 1
ATOM 866 O O . SER A 1 112 ? 13.659 -5.140 -8.783 1.00 98.50 112 SER A O 1
ATOM 868 N N . VAL A 1 113 ? 14.818 -6.827 -7.865 1.00 97.00 113 VAL A N 1
ATOM 869 C CA . VAL A 1 113 ? 15.985 -6.008 -7.502 1.00 97.00 113 VAL A CA 1
ATOM 870 C C . VAL A 1 113 ? 16.822 -5.578 -8.712 1.00 97.00 113 VAL A C 1
ATOM 872 O O . VAL A 1 113 ? 17.665 -4.694 -8.578 1.00 97.00 113 VAL A O 1
ATOM 875 N N . GLY A 1 114 ? 16.596 -6.172 -9.888 1.00 95.31 114 GLY A N 1
ATOM 876 C CA . GLY A 1 114 ? 17.182 -5.739 -11.158 1.00 95.31 114 GLY A CA 1
ATOM 877 C C . GLY A 1 114 ? 18.642 -6.133 -11.388 1.00 95.31 114 GLY A C 1
ATOM 878 O O . GLY A 1 114 ? 19.327 -5.516 -12.201 1.00 95.31 114 GLY A O 1
ATOM 879 N N . THR A 1 115 ? 19.132 -7.152 -10.679 1.00 91.81 115 THR A N 1
ATOM 880 C CA . THR A 1 115 ? 20.519 -7.632 -10.784 1.00 91.81 115 THR A CA 1
ATOM 881 C C . THR A 1 115 ? 20.549 -9.153 -10.966 1.00 91.81 115 THR A C 1
ATOM 883 O O . THR A 1 115 ? 20.649 -9.867 -9.971 1.00 91.81 115 THR A O 1
ATOM 886 N N . PRO A 1 116 ? 20.456 -9.708 -12.189 1.00 85.62 116 PRO A N 1
ATOM 887 C CA . PRO A 1 116 ? 20.539 -11.161 -12.390 1.00 85.62 116 PRO A CA 1
ATOM 888 C C . PRO A 1 116 ? 21.860 -11.721 -11.834 1.00 85.62 116 PRO A C 1
ATOM 890 O O . PRO A 1 116 ? 22.825 -10.977 -11.664 1.00 85.62 116 PRO A O 1
ATOM 893 N N . ALA A 1 117 ? 21.929 -13.021 -11.529 1.00 75.31 117 ALA A N 1
ATOM 894 C CA . ALA A 1 117 ? 23.066 -13.617 -10.810 1.00 75.31 117 ALA A CA 1
ATOM 895 C C . ALA A 1 117 ? 24.421 -13.462 -11.530 1.00 75.31 117 ALA A C 1
ATOM 897 O O . ALA A 1 117 ? 25.466 -13.438 -10.889 1.00 75.31 117 ALA A O 1
ATOM 898 N N . ASN A 1 118 ? 24.405 -13.325 -12.857 1.00 71.75 118 ASN A N 1
ATOM 899 C CA . ASN A 1 118 ? 25.578 -13.052 -13.691 1.00 71.75 118 ASN A CA 1
ATOM 900 C C . ASN A 1 118 ? 25.801 -11.551 -13.978 1.00 71.75 118 ASN A C 1
ATOM 902 O O . ASN A 1 118 ? 26.644 -11.203 -14.802 1.00 71.75 118 ASN A O 1
ATOM 906 N N . GLY A 1 119 ? 25.014 -10.666 -13.368 1.00 68.81 119 GLY A N 1
ATOM 907 C CA . GLY A 1 119 ? 25.123 -9.219 -13.517 1.00 68.81 119 GLY A CA 1
ATOM 908 C C . GLY A 1 119 ? 26.236 -8.622 -12.655 1.00 68.81 119 GLY A C 1
ATOM 909 O O . GLY A 1 119 ? 26.682 -9.210 -11.671 1.00 68.81 119 GLY A O 1
ATOM 910 N N . LYS A 1 120 ? 26.678 -7.409 -13.002 1.00 67.19 120 LYS A N 1
ATOM 911 C CA . LYS A 1 120 ? 27.638 -6.645 -12.196 1.00 67.19 120 LYS A CA 1
ATOM 912 C C . LYS A 1 120 ? 26.936 -6.121 -10.939 1.00 67.19 120 LYS A C 1
ATOM 914 O O . LYS A 1 120 ? 26.131 -5.200 -11.029 1.00 67.19 120 LYS A O 1
ATOM 919 N N . ILE A 1 121 ? 27.240 -6.697 -9.777 1.00 69.56 121 ILE A N 1
ATOM 920 C CA . ILE A 1 121 ? 26.682 -6.261 -8.491 1.00 69.56 121 ILE A CA 1
ATOM 921 C C . ILE A 1 121 ? 27.743 -5.444 -7.750 1.00 69.56 121 ILE A C 1
ATOM 923 O O . ILE A 1 121 ? 28.783 -5.976 -7.376 1.00 69.56 121 ILE A O 1
ATOM 927 N N . SER A 1 122 ? 27.490 -4.150 -7.541 1.00 71.88 122 SER A N 1
ATOM 928 C CA . SER A 1 122 ? 28.403 -3.272 -6.792 1.00 71.88 122 SER A CA 1
ATOM 929 C C . SER A 1 122 ? 28.441 -3.607 -5.298 1.00 71.88 122 SER A C 1
ATOM 931 O O . SER A 1 122 ? 29.505 -3.555 -4.690 1.00 71.88 122 SER A O 1
ATOM 933 N N . MET A 1 123 ? 27.297 -3.989 -4.716 1.00 80.19 123 MET A N 1
ATOM 934 C CA . MET A 1 123 ? 27.174 -4.451 -3.329 1.00 80.19 123 MET A CA 1
ATOM 935 C C . MET A 1 123 ? 26.403 -5.778 -3.259 1.00 80.19 123 MET A C 1
ATOM 937 O O . MET A 1 123 ? 25.172 -5.769 -3.242 1.00 80.19 123 MET A O 1
ATOM 941 N N . PRO A 1 124 ? 27.096 -6.933 -3.216 1.00 77.50 124 PRO A N 1
ATOM 942 C CA . PRO A 1 124 ? 26.463 -8.257 -3.248 1.00 77.50 124 PRO A CA 1
ATOM 943 C C . PRO A 1 124 ? 25.420 -8.503 -2.150 1.00 77.50 124 PRO A C 1
ATOM 945 O O . PRO A 1 124 ? 24.426 -9.183 -2.393 1.00 77.50 124 PRO A O 1
ATOM 948 N N . SER A 1 125 ? 25.616 -7.923 -0.963 1.00 87.88 125 SER A N 1
ATOM 949 C CA . SER A 1 125 ? 24.692 -8.031 0.174 1.00 87.88 125 SER A CA 1
ATOM 950 C C . SER A 1 125 ? 23.410 -7.206 0.017 1.00 87.88 125 SER A C 1
ATOM 952 O O . SER A 1 125 ? 22.445 -7.437 0.743 1.00 87.88 125 SER A O 1
ATOM 954 N N . TRP A 1 126 ? 23.379 -6.257 -0.922 1.00 92.56 126 TRP A N 1
ATOM 955 C CA . TRP A 1 126 ? 22.228 -5.399 -1.186 1.00 92.56 126 TRP A CA 1
ATOM 956 C C . TRP A 1 126 ? 22.031 -5.213 -2.698 1.00 92.56 126 TRP A C 1
ATOM 958 O O . TRP A 1 126 ? 22.371 -4.162 -3.249 1.00 92.56 126 TRP A O 1
ATOM 968 N N . PRO A 1 127 ? 21.505 -6.234 -3.399 1.00 92.38 127 PRO A N 1
ATOM 969 C CA . PRO A 1 127 ? 21.270 -6.150 -4.833 1.00 92.38 127 PRO A CA 1
ATOM 970 C C . PRO A 1 127 ? 20.274 -5.029 -5.162 1.00 92.38 127 PRO A C 1
ATOM 972 O O . PRO A 1 127 ? 19.184 -4.955 -4.590 1.00 92.38 127 PRO A O 1
ATOM 975 N N . CYS A 1 128 ? 20.648 -4.150 -6.091 1.00 94.31 128 CYS A N 1
ATOM 976 C CA . CYS A 1 128 ? 19.806 -3.068 -6.590 1.00 94.31 128 CYS A CA 1
ATOM 977 C C . CYS A 1 128 ? 20.307 -2.555 -7.948 1.00 94.31 128 CYS A C 1
ATOM 979 O O . CYS A 1 128 ? 21.466 -2.751 -8.312 1.00 94.31 128 CYS A O 1
ATOM 981 N N . ASP A 1 129 ? 19.437 -1.849 -8.665 1.00 94.69 129 ASP A N 1
ATOM 982 C CA . ASP A 1 129 ? 19.736 -1.132 -9.904 1.00 94.69 129 ASP A CA 1
ATOM 983 C C . ASP A 1 129 ? 19.231 0.318 -9.776 1.00 94.69 129 ASP A C 1
ATOM 985 O O . ASP A 1 129 ? 18.115 0.653 -10.203 1.00 94.69 129 ASP A O 1
ATOM 989 N N . PRO A 1 130 ? 20.011 1.197 -9.114 1.00 93.94 130 PRO A N 1
ATOM 990 C CA . PRO A 1 130 ? 19.594 2.569 -8.847 1.00 93.94 130 PRO A CA 1
ATOM 991 C C . PRO A 1 130 ? 19.339 3.376 -10.120 1.00 93.94 130 PRO A C 1
ATOM 993 O O . PRO A 1 130 ? 18.439 4.219 -10.140 1.00 93.94 130 PRO A O 1
ATOM 996 N N . GLU A 1 131 ? 20.102 3.120 -11.185 1.00 94.19 131 GLU A N 1
ATOM 997 C CA . GLU A 1 131 ? 20.001 3.831 -12.460 1.00 94.19 131 GLU A CA 1
ATOM 998 C C . GLU A 1 131 ? 18.658 3.545 -13.127 1.00 94.19 131 GLU A C 1
ATOM 1000 O O . GLU A 1 131 ? 17.896 4.478 -13.407 1.00 94.19 131 GLU A O 1
ATOM 1005 N N . ARG A 1 132 ? 18.302 2.263 -13.266 1.00 95.75 132 ARG A N 1
ATOM 1006 C CA . ARG A 1 132 ? 17.067 1.839 -13.938 1.00 95.75 132 ARG A CA 1
ATOM 1007 C C . ARG A 1 132 ? 15.871 1.677 -13.005 1.00 95.75 132 ARG A C 1
ATOM 1009 O O . ARG A 1 132 ? 14.819 1.255 -13.481 1.00 95.75 132 ARG A O 1
ATOM 1016 N N . THR A 1 133 ? 15.991 2.031 -11.722 1.00 98.19 133 THR A N 1
ATOM 1017 C CA . THR A 1 133 ? 14.883 1.954 -10.753 1.00 98.19 133 THR A CA 1
ATOM 1018 C C . THR A 1 133 ? 13.600 2.572 -11.319 1.00 98.19 133 THR A C 1
ATOM 1020 O O . THR A 1 133 ? 13.638 3.668 -11.872 1.00 98.19 133 THR A O 1
ATOM 1023 N N . ILE A 1 134 ? 12.460 1.898 -11.181 1.00 98.69 134 ILE A N 1
ATOM 1024 C CA . ILE A 1 134 ? 11.151 2.457 -11.541 1.00 98.69 134 ILE A CA 1
ATOM 1025 C C . ILE A 1 134 ? 10.051 1.761 -10.740 1.00 98.69 134 ILE A C 1
ATOM 1027 O O . ILE A 1 134 ? 10.112 0.553 -10.534 1.00 98.69 134 ILE A O 1
ATOM 1031 N N . ILE A 1 135 ? 9.066 2.524 -10.265 1.00 98.88 135 ILE A N 1
ATOM 1032 C CA . ILE A 1 135 ? 7.918 2.015 -9.512 1.00 98.88 135 ILE A CA 1
ATOM 1033 C C . ILE A 1 135 ? 6.649 2.476 -10.223 1.00 98.88 135 ILE A C 1
ATOM 1035 O O . ILE A 1 135 ? 6.375 3.672 -10.312 1.00 98.88 135 ILE A O 1
ATOM 1039 N N . LEU A 1 136 ? 5.873 1.532 -10.730 1.00 98.88 136 LEU A N 1
ATOM 1040 C CA . LEU A 1 136 ? 4.741 1.751 -11.614 1.00 98.88 136 LEU A CA 1
ATOM 1041 C C . LEU A 1 136 ? 3.459 1.196 -10.990 1.00 98.88 136 LEU A C 1
ATOM 1043 O O . LEU A 1 136 ? 3.459 0.135 -10.369 1.00 98.88 136 LEU A O 1
ATOM 1047 N N . HIS A 1 137 ? 2.354 1.906 -11.191 1.00 98.88 137 HIS A N 1
ATOM 1048 C CA . HIS A 1 137 ? 1.027 1.513 -10.717 1.00 98.88 137 HIS A CA 1
ATOM 1049 C C . HIS A 1 137 ? 0.052 1.633 -11.884 1.00 98.88 137 HIS A C 1
ATOM 1051 O O . HIS A 1 137 ? 0.007 2.689 -12.511 1.00 98.88 137 HIS A O 1
ATOM 1057 N N . LYS A 1 138 ? -0.747 0.601 -12.160 1.00 98.62 138 LYS A N 1
ATOM 1058 C CA . LYS A 1 138 ? -1.768 0.586 -13.219 1.00 98.62 138 LYS A CA 1
ATOM 1059 C C . LYS A 1 138 ? -3.141 0.304 -12.590 1.00 98.62 138 LYS A C 1
ATOM 1061 O O . LYS A 1 138 ? -3.582 -0.846 -12.538 1.00 98.62 138 LYS A O 1
ATOM 1066 N N . PRO A 1 139 ? -3.831 1.343 -12.072 1.00 98.06 139 PRO A N 1
ATOM 1067 C CA . PRO A 1 139 ? -5.083 1.196 -11.326 1.00 98.06 139 PRO A CA 1
ATOM 1068 C C . PRO A 1 139 ? -6.234 0.525 -12.075 1.00 98.06 139 PRO A C 1
ATOM 1070 O O . PRO A 1 139 ? -7.134 -0.005 -11.428 1.00 98.06 139 PRO A O 1
ATOM 1073 N N . ALA A 1 140 ? -6.229 0.577 -13.411 1.00 96.50 140 ALA A N 1
ATOM 1074 C CA . ALA A 1 140 ? -7.277 -0.006 -14.250 1.00 96.50 140 ALA A CA 1
ATOM 1075 C C . ALA A 1 140 ? -7.349 -1.537 -14.131 1.00 96.50 140 ALA A C 1
ATOM 1077 O O . ALA A 1 140 ? -8.427 -2.106 -14.250 1.00 96.50 140 ALA A O 1
ATOM 1078 N N . VAL A 1 141 ? -6.212 -2.186 -13.863 1.00 96.50 141 VAL A N 1
ATOM 1079 C CA . VAL A 1 141 ? -6.092 -3.651 -13.752 1.00 96.50 141 VAL A CA 1
ATOM 1080 C C . VAL A 1 141 ? -5.492 -4.089 -12.412 1.00 96.50 141 VAL A C 1
ATOM 1082 O O . VAL A 1 141 ? -5.062 -5.230 -12.273 1.00 96.50 141 VAL A O 1
ATOM 1085 N N . ASN A 1 142 ? -5.459 -3.179 -11.429 1.00 97.69 142 ASN A N 1
ATOM 1086 C CA . ASN A 1 142 ? -4.891 -3.392 -10.096 1.00 97.69 142 ASN A CA 1
ATOM 1087 C C . ASN A 1 142 ? -3.493 -4.037 -10.130 1.00 97.69 142 ASN A C 1
ATOM 1089 O O . ASN A 1 142 ? -3.232 -5.032 -9.454 1.00 97.69 142 ASN A O 1
ATOM 1093 N N . GLU A 1 143 ? -2.595 -3.466 -10.931 1.00 98.62 143 GLU A N 1
ATOM 1094 C CA . GLU A 1 143 ? -1.234 -3.972 -11.105 1.00 98.62 143 GLU A CA 1
ATOM 1095 C C . GLU A 1 143 ? -0.192 -2.986 -10.567 1.00 98.62 143 GLU A C 1
ATOM 1097 O O . GLU A 1 143 ? -0.306 -1.764 -10.716 1.00 98.62 143 GLU A O 1
ATOM 1102 N N . ILE A 1 144 ? 0.836 -3.533 -9.930 1.00 98.88 144 ILE A N 1
ATOM 1103 C CA . ILE A 1 144 ? 1.984 -2.821 -9.385 1.00 98.88 144 ILE A CA 1
ATOM 1104 C C . ILE A 1 144 ? 3.235 -3.497 -9.928 1.00 98.88 144 ILE A C 1
ATOM 1106 O O . ILE A 1 144 ? 3.406 -4.703 -9.773 1.00 98.88 144 ILE A O 1
ATOM 1110 N N . VAL A 1 145 ? 4.132 -2.711 -10.516 1.00 98.88 145 VAL A N 1
ATOM 1111 C CA . VAL A 1 145 ? 5.408 -3.200 -11.043 1.00 98.88 145 VAL A CA 1
ATOM 1112 C C . VAL A 1 145 ? 6.534 -2.352 -10.475 1.00 98.88 145 VAL A C 1
ATOM 1114 O O . VAL A 1 145 ? 6.521 -1.132 -10.602 1.00 98.88 145 VAL A O 1
ATOM 1117 N N . SER A 1 146 ? 7.515 -2.978 -9.838 1.00 98.88 146 SER A N 1
ATOM 1118 C CA . SER A 1 146 ? 8.653 -2.300 -9.226 1.00 98.88 146 SER A CA 1
ATOM 1119 C C . SER A 1 146 ? 9.964 -2.959 -9.623 1.00 98.88 146 SER A C 1
ATOM 1121 O O . SER A 1 146 ? 10.122 -4.175 -9.551 1.00 98.88 146 SER A O 1
ATOM 1123 N N . TYR A 1 147 ? 10.923 -2.151 -10.051 1.00 98.75 147 TYR A N 1
ATOM 1124 C CA . TYR A 1 147 ? 12.218 -2.620 -10.515 1.00 98.75 147 TYR A CA 1
ATOM 1125 C C . TYR A 1 147 ? 13.348 -1.834 -9.858 1.00 98.75 147 TYR A C 1
ATOM 1127 O O . TYR A 1 147 ? 13.262 -0.615 -9.704 1.00 98.75 147 TYR A O 1
ATOM 1135 N N . GLY A 1 148 ? 14.441 -2.524 -9.538 1.00 97.06 148 GLY A N 1
ATOM 1136 C CA . GLY A 1 148 ? 15.741 -1.933 -9.223 1.00 97.06 148 GLY A CA 1
ATOM 1137 C C . GLY A 1 148 ? 15.933 -1.486 -7.774 1.00 97.06 148 GLY A C 1
ATOM 1138 O O . GLY A 1 148 ? 17.026 -1.045 -7.421 1.00 97.06 148 GLY A O 1
ATOM 1139 N N . SER A 1 149 ? 14.929 -1.604 -6.901 1.00 97.62 149 SER A N 1
ATOM 1140 C CA . SER A 1 149 ? 15.040 -1.153 -5.509 1.00 97.62 149 SER A CA 1
ATOM 1141 C C . SER A 1 149 ? 14.485 -2.170 -4.522 1.00 97.62 149 SER A C 1
ATOM 1143 O O . SER A 1 149 ? 13.279 -2.317 -4.420 1.00 97.62 149 SER A O 1
ATOM 1145 N N . GLY A 1 150 ? 15.354 -2.772 -3.702 1.00 96.44 150 GLY A N 1
ATOM 1146 C CA . GLY A 1 150 ? 14.950 -3.642 -2.589 1.00 96.44 150 GLY A CA 1
ATOM 1147 C C . GLY A 1 150 ? 14.489 -2.907 -1.320 1.00 96.44 150 GLY A C 1
ATOM 1148 O O . GLY A 1 150 ? 14.204 -3.552 -0.314 1.00 96.44 150 GLY A O 1
ATOM 1149 N N . TYR A 1 151 ? 14.423 -1.570 -1.324 1.00 96.75 151 TYR A N 1
ATOM 1150 C CA . TYR A 1 151 ? 14.152 -0.771 -0.124 1.00 96.75 151 TYR 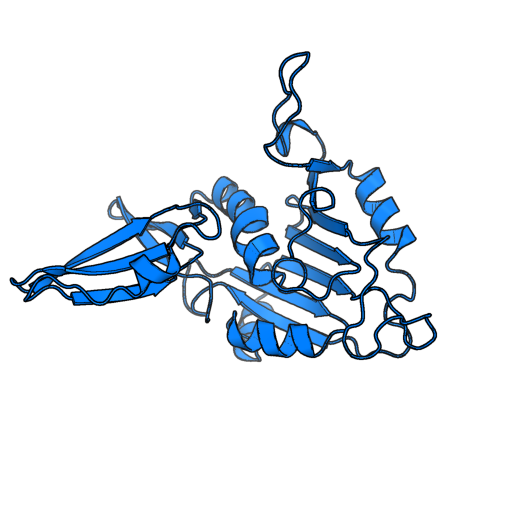A CA 1
ATOM 1151 C C . TYR A 1 151 ? 12.654 -0.587 0.156 1.00 96.75 151 TYR A C 1
ATOM 1153 O O . TYR A 1 151 ? 11.970 0.102 -0.604 1.00 96.75 151 TYR A O 1
ATOM 1161 N N . GLY A 1 152 ? 12.203 -1.055 1.327 1.00 94.56 152 GLY A N 1
ATOM 1162 C CA . GLY A 1 152 ? 10.971 -0.640 2.012 1.00 94.56 152 GLY A CA 1
ATOM 1163 C C . GLY A 1 152 ? 9.802 -0.296 1.086 1.00 94.56 152 GLY A C 1
ATOM 1164 O O . GLY A 1 152 ? 9.276 -1.148 0.391 1.00 94.56 152 GLY A O 1
ATOM 1165 N N . GLY A 1 153 ? 9.393 0.976 1.043 1.00 93.31 153 GLY A N 1
ATOM 1166 C CA . GLY A 1 153 ? 8.226 1.415 0.262 1.00 93.31 153 GLY A CA 1
ATOM 1167 C C . GLY A 1 153 ? 8.320 1.277 -1.267 1.00 93.31 153 GLY A C 1
ATOM 1168 O O . GLY A 1 153 ? 7.330 1.579 -1.929 1.00 93.31 153 GLY A O 1
ATOM 1169 N N . ASN A 1 154 ? 9.470 0.876 -1.818 1.00 97.88 154 ASN A N 1
ATOM 1170 C CA . ASN A 1 154 ? 9.624 0.537 -3.235 1.00 97.88 154 ASN A CA 1
ATOM 1171 C C . ASN A 1 154 ? 9.491 -0.976 -3.479 1.00 97.88 154 ASN A C 1
ATOM 1173 O O . ASN A 1 154 ? 9.197 -1.366 -4.602 1.00 97.88 154 ASN A O 1
ATOM 1177 N N . SER A 1 155 ? 9.716 -1.813 -2.462 1.00 98.38 155 SER A N 1
ATOM 1178 C CA . SER A 1 155 ? 9.785 -3.271 -2.597 1.00 98.38 155 SER A CA 1
ATOM 1179 C C . SER A 1 155 ? 8.723 -4.022 -1.807 1.00 98.38 155 SER A C 1
ATOM 1181 O O . SER A 1 155 ? 8.305 -5.070 -2.244 1.00 98.38 155 SER A O 1
ATOM 1183 N N . LEU A 1 156 ? 8.247 -3.497 -0.679 1.00 98.62 156 LEU A N 1
ATOM 1184 C CA . LEU A 1 156 ? 7.119 -4.051 0.070 1.00 98.62 156 LEU A CA 1
ATOM 1185 C C . LEU A 1 156 ? 5.833 -3.542 -0.580 1.00 98.62 156 LEU A C 1
ATOM 1187 O O . LEU A 1 156 ? 5.285 -2.509 -0.167 1.00 98.62 156 LEU A O 1
ATOM 1191 N N . LEU A 1 157 ? 5.394 -4.200 -1.656 1.00 98.75 157 LEU A N 1
ATOM 1192 C CA . LEU A 1 157 ? 4.374 -3.640 -2.548 1.00 98.75 157 LEU A CA 1
ATOM 1193 C C . LEU A 1 157 ? 3.003 -3.526 -1.873 1.00 98.75 157 LEU A C 1
ATOM 1195 O O . LEU A 1 157 ? 2.248 -2.612 -2.209 1.00 98.75 157 LEU A O 1
ATOM 1199 N N . GLY A 1 158 ? 2.747 -4.323 -0.832 1.00 97.69 158 GLY A N 1
ATOM 1200 C CA . GLY A 1 158 ? 1.595 -4.163 0.059 1.00 97.69 158 GLY A CA 1
ATOM 1201 C C . GLY A 1 158 ? 1.532 -2.799 0.765 1.00 97.69 158 GLY A C 1
ATOM 1202 O O . GLY A 1 158 ? 0.449 -2.244 0.925 1.00 97.69 158 GLY A O 1
ATOM 1203 N N . LYS A 1 159 ? 2.677 -2.199 1.131 1.00 95.75 159 LYS A N 1
ATOM 1204 C CA . LYS A 1 159 ? 2.733 -1.022 2.020 1.00 95.75 159 LYS A CA 1
ATOM 1205 C C . LYS A 1 159 ? 2.237 0.268 1.362 1.00 95.75 159 LYS A C 1
ATOM 1207 O O . LYS A 1 159 ? 1.137 0.730 1.628 1.00 95.75 159 LYS A O 1
ATOM 1212 N N . LYS A 1 160 ? 3.052 0.925 0.529 1.00 97.12 160 LYS A N 1
ATOM 1213 C CA . LYS A 1 160 ? 2.676 2.227 -0.070 1.00 97.12 160 LYS A CA 1
ATOM 1214 C C . LYS A 1 160 ? 2.029 2.077 -1.439 1.00 97.12 160 LYS A C 1
ATOM 1216 O O . LYS A 1 160 ? 1.101 2.819 -1.757 1.00 97.12 160 LYS A O 1
ATOM 1221 N N . CYS A 1 161 ? 2.525 1.143 -2.244 1.00 98.69 161 CYS A N 1
ATOM 1222 C CA . CYS A 1 161 ? 2.055 0.942 -3.608 1.00 98.69 161 CYS A CA 1
ATOM 1223 C C . CYS A 1 161 ? 0.617 0.422 -3.616 1.00 98.69 161 CYS A C 1
ATOM 1225 O O . CYS A 1 161 ? -0.248 1.035 -4.242 1.00 98.69 161 CYS A O 1
ATOM 1227 N N . PHE A 1 162 ? 0.340 -0.631 -2.849 1.00 98.69 162 PHE A N 1
ATOM 1228 C CA . PHE A 1 162 ? -1.009 -1.140 -2.696 1.00 98.69 162 PHE A CA 1
ATOM 1229 C C . PHE A 1 162 ? -1.804 -0.294 -1.709 1.00 98.69 162 PHE A C 1
ATOM 1231 O O . PHE A 1 162 ? -2.715 0.397 -2.148 1.00 98.69 162 PHE A O 1
ATOM 1238 N N . ALA A 1 163 ? -1.468 -0.274 -0.416 1.00 98.38 163 ALA A N 1
ATOM 1239 C CA . ALA A 1 163 ? -2.419 0.224 0.579 1.00 98.38 163 ALA A CA 1
ATOM 1240 C C . ALA A 1 163 ? -2.840 1.697 0.424 1.00 98.38 163 ALA A C 1
ATOM 1242 O O . ALA A 1 163 ? -3.920 2.061 0.882 1.00 98.38 163 ALA A O 1
ATOM 1243 N N . LEU A 1 164 ? -2.035 2.532 -0.246 1.00 98.50 164 LEU A N 1
ATOM 1244 C CA . LEU A 1 164 ? -2.395 3.920 -0.550 1.00 98.50 164 LEU A CA 1
ATOM 1245 C C . LEU A 1 164 ? -2.687 4.149 -2.033 1.00 98.50 164 LEU A C 1
ATOM 1247 O O . LEU A 1 164 ? -3.762 4.635 -2.365 1.00 98.50 164 LEU A O 1
ATOM 1251 N N . ARG A 1 165 ? -1.762 3.836 -2.951 1.00 98.44 16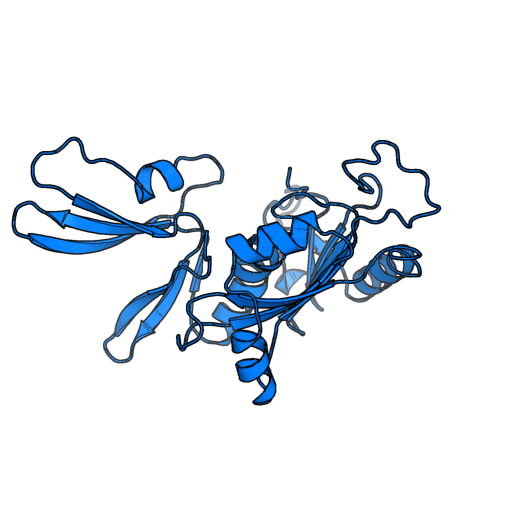5 ARG A N 1
ATOM 1252 C CA . ARG A 1 165 ? -1.934 4.262 -4.356 1.00 98.44 165 ARG A CA 1
ATOM 1253 C C . ARG A 1 165 ? -3.005 3.455 -5.078 1.00 98.44 165 ARG A C 1
ATOM 1255 O O . ARG A 1 165 ? -3.980 4.033 -5.538 1.00 98.44 165 ARG A O 1
ATOM 1262 N N . ILE A 1 166 ? -2.874 2.131 -5.133 1.00 98.62 166 ILE A N 1
ATOM 1263 C CA . ILE A 1 166 ? -3.940 1.280 -5.687 1.00 98.62 166 ILE A CA 1
ATOM 1264 C C . ILE A 1 166 ? -5.167 1.297 -4.765 1.00 98.62 166 ILE A C 1
ATOM 1266 O O . ILE A 1 166 ? -6.290 1.442 -5.243 1.00 98.62 166 ILE A O 1
ATOM 1270 N N . GLY A 1 167 ? -4.953 1.252 -3.449 1.00 98.25 167 GLY A N 1
ATOM 1271 C CA . GLY A 1 167 ? -5.986 1.283 -2.418 1.00 98.25 167 GLY A CA 1
ATOM 1272 C C . GLY A 1 167 ? -6.931 2.467 -2.579 1.00 98.25 167 GLY A C 1
ATOM 1273 O O . GLY A 1 167 ? -8.129 2.252 -2.670 1.00 98.25 167 GLY A O 1
ATOM 1274 N N . SER A 1 168 ? -6.420 3.692 -2.734 1.00 98.44 168 SER A N 1
ATOM 1275 C CA . SER A 1 168 ? -7.256 4.892 -2.920 1.00 98.44 168 SER A CA 1
ATOM 1276 C C . SER A 1 168 ? -8.070 4.858 -4.214 1.00 98.44 168 SER A C 1
ATOM 1278 O O . SER A 1 168 ? -9.205 5.332 -4.244 1.00 98.44 168 SER A O 1
ATOM 1280 N N . THR A 1 169 ? -7.548 4.242 -5.279 1.00 98.00 169 THR A N 1
ATOM 1281 C CA . THR A 1 169 ? -8.307 4.076 -6.527 1.00 98.00 169 THR A CA 1
ATOM 1282 C C . THR A 1 169 ? -9.408 3.024 -6.408 1.00 98.00 169 THR A C 1
ATOM 1284 O O . THR A 1 169 ? -10.498 3.243 -6.932 1.00 98.00 169 THR A O 1
ATOM 1287 N N . ILE A 1 170 ? -9.170 1.926 -5.681 1.00 97.94 170 ILE A N 1
ATOM 1288 C CA . ILE A 1 170 ? -10.209 0.942 -5.339 1.00 97.94 170 ILE A CA 1
ATOM 1289 C C . ILE A 1 170 ? -11.257 1.604 -4.436 1.00 97.94 170 ILE A C 1
ATOM 1291 O O . ILE A 1 170 ? -12.450 1.517 -4.713 1.00 97.94 170 ILE A O 1
ATOM 1295 N N . ALA A 1 171 ? -10.809 2.337 -3.418 1.00 98.38 171 ALA A N 1
ATOM 1296 C CA . ALA A 1 171 ? -11.641 3.045 -2.456 1.00 98.38 171 ALA A CA 1
ATOM 1297 C C . ALA A 1 171 ? -12.595 4.034 -3.131 1.00 98.38 171 ALA A C 1
ATOM 1299 O O . ALA A 1 171 ? -13.802 3.996 -2.892 1.00 98.38 171 ALA A O 1
ATOM 1300 N N . LYS A 1 172 ? -12.083 4.828 -4.081 1.00 97.94 172 LYS A N 1
ATOM 1301 C CA . LYS A 1 172 ? -12.894 5.728 -4.910 1.00 97.94 172 LYS A CA 1
ATOM 1302 C C . LYS A 1 172 ? -13.974 4.989 -5.707 1.00 97.94 172 LYS A C 1
ATOM 1304 O O . LYS A 1 172 ? -15.080 5.505 -5.830 1.00 97.94 172 LYS A O 1
ATOM 1309 N N . ARG A 1 173 ? -13.667 3.813 -6.270 1.00 96.38 173 ARG A N 1
ATOM 1310 C CA . ARG A 1 173 ? -14.628 3.019 -7.063 1.00 96.38 173 ARG A CA 1
ATOM 1311 C C . ARG A 1 173 ? -15.699 2.353 -6.199 1.00 96.38 173 ARG A C 1
ATOM 1313 O O . ARG A 1 173 ? -16.832 2.220 -6.638 1.00 96.38 173 ARG A O 1
ATOM 1320 N N . GLU A 1 174 ? -15.341 1.936 -4.989 1.00 97.06 174 GLU A N 1
ATOM 1321 C CA . GLU A 1 174 ? -16.186 1.113 -4.115 1.00 97.06 174 GLU A CA 1
ATOM 1322 C C . GLU A 1 174 ? -16.829 1.888 -2.943 1.00 97.06 174 GLU A C 1
ATOM 1324 O O . GLU A 1 174 ? -17.511 1.290 -2.104 1.00 97.06 174 GLU A O 1
ATOM 1329 N N . GLY A 1 175 ? -16.604 3.202 -2.848 1.00 97.94 175 GLY A N 1
ATOM 1330 C CA . GLY A 1 175 ? -17.213 4.063 -1.830 1.00 97.94 175 GLY A CA 1
ATOM 1331 C C . GLY A 1 175 ? -16.616 3.902 -0.427 1.00 97.94 175 GLY A C 1
ATOM 1332 O O . GLY A 1 175 ? -17.352 3.834 0.558 1.00 97.94 175 GLY A O 1
ATOM 1333 N N . TRP A 1 176 ? -15.291 3.814 -0.321 1.00 98.56 176 TRP A N 1
ATOM 1334 C CA . TRP A 1 176 ? -14.552 3.826 0.948 1.00 98.56 176 TRP A CA 1
ATOM 1335 C C . TRP A 1 176 ? -13.310 4.731 0.846 1.00 98.56 176 TRP A C 1
ATOM 1337 O O . TRP A 1 176 ? -13.130 5.417 -0.159 1.00 98.56 176 TRP A O 1
ATOM 1347 N N . LEU A 1 177 ? -12.480 4.793 1.891 1.00 98.81 177 LEU A N 1
ATOM 1348 C CA . LEU A 1 177 ? -11.321 5.690 2.001 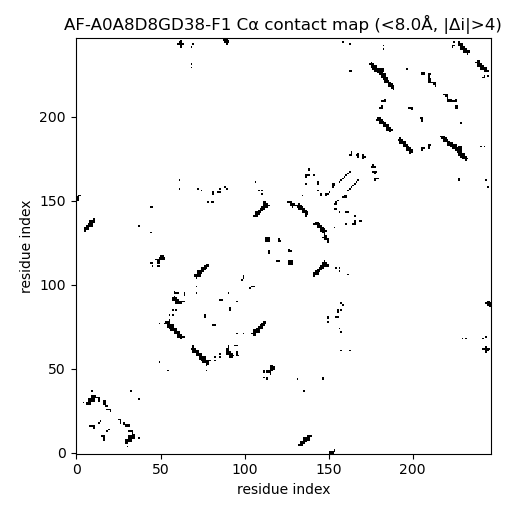1.00 98.81 177 LEU A CA 1
ATOM 1349 C C . LEU A 1 177 ? -10.041 4.907 2.308 1.00 98.81 177 LEU A C 1
ATOM 1351 O O . LEU A 1 177 ? -10.043 4.066 3.207 1.00 98.81 177 LEU A O 1
ATOM 1355 N N . ALA A 1 178 ? -8.947 5.215 1.613 1.00 98.69 178 ALA A N 1
ATOM 1356 C CA . ALA A 1 178 ? -7.629 4.630 1.856 1.00 98.69 178 ALA A CA 1
ATOM 1357 C C . ALA A 1 178 ? -6.619 5.744 2.135 1.00 98.69 178 ALA A C 1
ATOM 1359 O O . ALA A 1 178 ? -6.167 6.422 1.213 1.00 98.69 178 ALA A O 1
ATOM 1360 N N . GLU A 1 179 ? -6.268 5.931 3.404 1.00 98.62 179 GLU A N 1
ATOM 1361 C CA . GLU A 1 179 ? -5.645 7.167 3.869 1.00 98.62 179 GLU A CA 1
ATOM 1362 C C . GLU A 1 179 ? -4.297 6.945 4.550 1.00 98.62 179 GLU A C 1
ATOM 1364 O O . GLU A 1 179 ? -4.044 5.925 5.199 1.00 98.62 179 GLU A O 1
ATOM 1369 N N . HIS A 1 180 ? -3.431 7.956 4.444 1.00 98.31 180 HIS A N 1
ATOM 1370 C CA . HIS A 1 180 ? -2.138 8.000 5.131 1.00 98.31 180 HIS A CA 1
ATOM 1371 C C . HIS A 1 180 ? -2.306 8.461 6.587 1.00 98.31 180 HIS A C 1
ATOM 1373 O O . HIS A 1 180 ? -1.838 9.532 6.980 1.00 98.31 180 HIS A O 1
ATOM 1379 N N . MET A 1 181 ? -3.026 7.662 7.374 1.00 98.69 181 MET A N 1
ATOM 1380 C CA . MET A 1 181 ? -3.431 7.975 8.742 1.00 98.69 181 MET A CA 1
ATOM 1381 C C . MET A 1 181 ? -3.024 6.886 9.729 1.00 98.69 181 MET A C 1
ATOM 1383 O O . MET A 1 181 ? -3.132 5.701 9.432 1.00 98.69 181 MET A O 1
ATOM 1387 N N . LEU A 1 182 ? -2.647 7.301 10.939 1.00 98.56 182 LEU A N 1
ATOM 1388 C CA . LEU A 1 182 ? -2.675 6.413 12.102 1.00 98.56 182 LEU A CA 1
ATOM 1389 C C . LEU A 1 182 ? -4.119 6.175 12.561 1.00 98.56 182 LEU A C 1
ATOM 1391 O O . LEU A 1 182 ? -4.998 6.981 12.256 1.00 98.56 182 LEU A O 1
ATOM 1395 N N . ILE A 1 183 ? -4.333 5.133 13.364 1.00 98.81 183 ILE A N 1
ATOM 1396 C CA . ILE A 1 183 ? -5.563 4.860 14.110 1.00 98.81 183 ILE A CA 1
ATOM 1397 C C . ILE A 1 183 ? -5.182 4.520 15.556 1.00 98.81 183 ILE A C 1
ATOM 1399 O O . ILE A 1 183 ? -4.424 3.579 15.805 1.00 98.81 183 ILE A O 1
ATOM 1403 N N . LEU A 1 184 ? -5.754 5.241 16.517 1.00 98.62 184 LEU A N 1
ATOM 1404 C CA . LEU A 1 184 ? -5.596 4.952 17.943 1.00 98.62 184 LEU A CA 1
ATOM 1405 C C . LEU A 1 184 ? -6.942 4.934 18.663 1.00 98.62 184 LEU A C 1
ATOM 1407 O O . LEU A 1 184 ? -7.897 5.587 18.243 1.00 98.62 184 LEU A O 1
ATOM 1411 N N . GLY A 1 185 ? -7.010 4.182 19.756 1.00 98.81 185 GLY A N 1
ATOM 1412 C CA . GLY A 1 185 ? -8.057 4.292 20.762 1.00 98.81 185 GLY A CA 1
ATOM 1413 C C . GLY A 1 185 ? -7.550 5.101 21.950 1.00 98.81 185 GLY A C 1
ATOM 1414 O O . GLY A 1 185 ? -6.465 4.824 22.451 1.00 98.81 185 GLY A O 1
ATOM 1415 N N . ILE A 1 186 ? -8.331 6.071 22.416 1.00 98.50 186 ILE A N 1
ATOM 1416 C CA . ILE A 1 186 ? -8.075 6.817 23.648 1.00 98.50 186 ILE A CA 1
ATOM 1417 C C . ILE A 1 186 ? -9.210 6.566 24.638 1.00 98.50 186 ILE A C 1
ATOM 1419 O O . ILE A 1 186 ? -10.383 6.703 24.288 1.00 98.50 186 ILE A O 1
ATOM 1423 N N . THR A 1 187 ? -8.855 6.199 25.864 1.00 98.81 187 THR A N 1
ATOM 1424 C CA . THR A 1 187 ? -9.788 6.009 26.978 1.00 98.81 187 THR A CA 1
ATOM 1425 C C . THR A 1 187 ? -9.554 7.108 28.007 1.00 98.81 187 THR A C 1
ATOM 1427 O O . THR A 1 187 ? -8.411 7.329 28.416 1.00 98.81 187 THR A O 1
ATOM 1430 N N . ASN A 1 188 ? -10.617 7.818 28.391 1.00 98.38 188 ASN A N 1
ATOM 1431 C CA . ASN A 1 188 ? -10.561 8.867 29.415 1.00 98.38 188 ASN A CA 1
ATOM 1432 C C . ASN A 1 188 ? -10.583 8.265 30.847 1.00 98.38 188 ASN A C 1
ATOM 1434 O O . ASN A 1 188 ? -10.859 7.073 31.001 1.00 98.38 188 ASN A O 1
ATOM 1438 N N . PRO A 1 189 ? -10.368 9.073 31.907 1.00 98.50 189 PRO A N 1
ATOM 1439 C CA . PRO A 1 189 ? -10.407 8.593 33.294 1.00 98.50 189 PRO A CA 1
ATOM 1440 C C . PRO A 1 189 ? -11.754 8.006 33.748 1.00 98.50 189 PRO A C 1
ATOM 1442 O O . PRO A 1 189 ? -11.789 7.267 34.726 1.00 98.50 189 PRO A O 1
ATOM 1445 N N . ASN A 1 190 ? -12.848 8.305 33.039 1.00 98.25 190 ASN A N 1
ATOM 1446 C CA . ASN A 1 190 ? -14.179 7.756 33.317 1.00 98.25 190 ASN A CA 1
ATOM 1447 C C . ASN A 1 190 ? -14.419 6.401 32.623 1.00 98.25 190 ASN A C 1
ATOM 1449 O O . ASN A 1 190 ? -15.473 5.800 32.806 1.00 98.25 190 ASN A O 1
ATOM 1453 N N . GLY A 1 191 ? -13.461 5.913 31.827 1.00 98.12 191 GLY A N 1
ATOM 1454 C CA . GLY A 1 191 ? -13.565 4.656 31.087 1.00 98.12 191 GLY A CA 1
ATOM 1455 C C . GLY A 1 191 ? -14.177 4.777 29.686 1.00 98.12 191 GLY A C 1
ATOM 1456 O O . GLY A 1 191 ? -14.285 3.766 28.991 1.00 98.12 191 GLY A O 1
ATOM 1457 N N . ASP A 1 192 ? -14.526 5.981 29.221 1.00 98.50 192 ASP A N 1
ATOM 1458 C CA . ASP A 1 192 ? -15.076 6.172 27.878 1.00 98.50 192 ASP A CA 1
ATOM 1459 C C . ASP A 1 192 ? -13.973 6.076 26.826 1.00 98.50 192 ASP A C 1
ATOM 1461 O O . ASP A 1 192 ? -13.031 6.878 26.814 1.00 98.50 192 ASP A O 1
ATOM 1465 N N . LYS A 1 193 ? -14.123 5.131 25.893 1.00 98.62 193 LYS A N 1
ATOM 1466 C CA . LYS A 1 193 ? -13.186 4.930 24.786 1.00 98.62 193 LYS A CA 1
ATOM 1467 C C . LYS A 1 193 ? -13.691 5.560 23.491 1.00 98.62 193 LYS A C 1
ATOM 1469 O O . LYS A 1 193 ? -14.836 5.358 23.086 1.00 98.62 193 LYS A O 1
ATOM 1474 N N . LYS A 1 194 ? -12.811 6.280 22.796 1.00 98.50 194 LYS A N 1
ATOM 1475 C CA . LYS A 1 194 ? -13.039 6.804 21.441 1.00 98.50 194 LYS A CA 1
ATOM 1476 C C . LYS A 1 194 ? -11.876 6.439 20.529 1.00 98.50 194 LYS A C 1
ATOM 1478 O O . LYS A 1 194 ? -10.747 6.310 20.990 1.00 98.50 194 LYS A O 1
ATOM 1483 N N . TYR A 1 195 ? -12.155 6.290 19.239 1.00 98.81 195 TYR A N 1
ATOM 1484 C CA . TYR A 1 195 ? -11.134 6.053 18.221 1.00 98.81 195 TYR A CA 1
ATOM 1485 C C . TYR A 1 195 ? -10.894 7.319 17.404 1.00 98.81 195 TYR A C 1
ATOM 1487 O O . TYR A 1 195 ? -11.840 8.039 17.086 1.00 98.81 195 TYR A O 1
ATOM 1495 N N . ILE A 1 196 ? -9.629 7.585 17.086 1.00 98.44 196 ILE A N 1
ATOM 1496 C CA . ILE A 1 196 ? -9.180 8.767 16.350 1.00 98.44 196 ILE A CA 1
ATOM 1497 C C . ILE A 1 196 ? -8.271 8.309 15.211 1.00 98.44 196 ILE A C 1
ATOM 1499 O O . ILE A 1 196 ? -7.394 7.468 15.418 1.00 98.44 196 ILE A O 1
ATOM 1503 N N . ALA A 1 197 ? -8.467 8.895 14.029 1.00 98.62 197 ALA A N 1
ATOM 1504 C CA . ALA A 1 197 ? -7.531 8.808 12.917 1.00 98.62 197 ALA A CA 1
ATOM 1505 C C . ALA A 1 197 ? -6.823 10.157 12.715 1.00 98.62 197 ALA A C 1
ATOM 1507 O O . ALA A 1 197 ? -7.445 11.207 12.885 1.00 98.62 197 ALA A O 1
ATOM 1508 N N . ALA A 1 198 ? -5.534 10.144 12.366 1.00 98.31 198 ALA A N 1
ATOM 1509 C CA . ALA A 1 198 ? -4.762 11.372 12.147 1.00 98.31 198 ALA A CA 1
ATOM 1510 C C . ALA A 1 198 ? -3.752 11.232 10.998 1.00 98.31 198 ALA A C 1
ATOM 1512 O O . ALA A 1 198 ? -2.948 10.298 10.972 1.00 98.31 198 ALA A O 1
ATOM 1513 N N . ALA A 1 199 ? -3.775 12.186 10.062 1.00 98.00 199 ALA A N 1
ATOM 1514 C CA . ALA A 1 199 ? -2.851 12.263 8.932 1.00 98.00 199 ALA A CA 1
ATOM 1515 C C . ALA A 1 199 ? -1.761 13.304 9.204 1.00 98.00 199 ALA A C 1
ATOM 1517 O O . ALA A 1 199 ? -2.027 14.504 9.175 1.00 98.00 199 ALA A O 1
ATOM 1518 N N . PHE A 1 200 ? -0.524 12.850 9.406 1.00 95.44 200 PHE A N 1
ATOM 1519 C CA . PHE A 1 200 ? 0.661 13.714 9.368 1.00 95.44 200 PHE A CA 1
ATOM 1520 C C . PHE A 1 200 ? 1.571 13.288 8.212 1.00 95.44 200 PHE A C 1
ATOM 1522 O O . PHE A 1 200 ? 1.596 12.096 7.874 1.00 95.44 200 PHE A O 1
ATOM 1529 N N . PRO A 1 201 ? 2.376 14.196 7.634 1.00 90.56 201 PRO A N 1
ATOM 1530 C CA . PRO A 1 201 ? 3.381 13.820 6.649 1.00 90.56 201 PRO A CA 1
ATOM 1531 C C . PRO A 1 201 ? 4.377 12.769 7.176 1.00 90.56 201 PRO A C 1
ATOM 1533 O O . PRO A 1 201 ? 4.411 12.397 8.357 1.00 90.56 201 PRO A O 1
ATOM 1536 N N . SER A 1 202 ? 5.185 12.223 6.267 1.00 81.94 202 SER A N 1
ATOM 1537 C CA . SER A 1 202 ? 6.252 11.286 6.634 1.00 81.94 202 SER A CA 1
ATOM 1538 C C . SER A 1 202 ? 7.202 11.925 7.650 1.00 81.94 202 SER A C 1
ATOM 1540 O O . SER A 1 202 ? 7.574 13.079 7.483 1.00 81.94 202 SER A O 1
ATOM 1542 N N . ALA A 1 203 ? 7.619 11.158 8.662 1.00 84.81 203 ALA A N 1
ATOM 1543 C CA . ALA A 1 203 ? 8.520 11.609 9.730 1.00 84.81 203 ALA A CA 1
ATOM 1544 C C . ALA A 1 203 ? 8.000 12.781 10.599 1.00 84.81 203 ALA A C 1
ATOM 1546 O O . ALA A 1 203 ? 8.782 13.421 11.290 1.00 84.81 203 ALA A O 1
ATOM 1547 N N . CYS A 1 204 ? 6.682 13.023 10.631 1.00 92.50 204 CYS A N 1
ATOM 1548 C CA . CYS A 1 204 ? 6.052 14.056 11.468 1.00 92.50 204 CYS A CA 1
ATOM 1549 C C . CYS A 1 204 ? 5.307 13.494 12.700 1.00 92.50 204 CYS A C 1
ATOM 1551 O O . CYS A 1 204 ? 4.318 14.072 13.135 1.00 92.50 204 CYS A O 1
ATOM 1553 N N . GLY A 1 205 ? 5.741 12.352 13.250 1.00 92.81 205 GLY A N 1
ATOM 1554 C CA . GLY A 1 205 ? 5.286 11.889 14.572 1.00 92.81 205 GLY A CA 1
ATOM 1555 C C . GLY A 1 205 ? 4.025 11.016 14.628 1.00 92.81 205 GLY A C 1
ATOM 1556 O O . GLY A 1 205 ? 3.472 10.850 15.713 1.00 92.81 205 GLY A O 1
ATOM 1557 N N . LYS A 1 206 ? 3.566 10.422 13.512 1.00 96.56 206 LYS A N 1
ATOM 1558 C CA . LYS A 1 206 ? 2.407 9.501 13.549 1.00 96.56 206 LYS A CA 1
ATOM 1559 C C . LYS A 1 206 ? 2.628 8.326 14.507 1.00 96.56 206 LYS A C 1
ATOM 1561 O O . LYS A 1 206 ? 1.826 8.129 15.409 1.00 96.56 206 LYS A O 1
ATOM 1566 N N . THR A 1 207 ? 3.745 7.611 14.370 1.00 93.06 207 THR A N 1
ATOM 1567 C CA . THR A 1 207 ? 4.109 6.488 15.250 1.00 93.06 207 THR A CA 1
ATOM 1568 C C . THR A 1 207 ? 4.191 6.905 16.716 1.00 93.06 207 THR A C 1
ATOM 1570 O O . THR A 1 207 ? 3.646 6.223 17.579 1.00 93.06 207 THR A O 1
ATOM 1573 N N . ASN A 1 208 ? 4.781 8.072 17.001 1.00 95.75 208 ASN A N 1
ATOM 1574 C CA . ASN A 1 208 ? 4.853 8.606 18.362 1.00 95.75 208 ASN A CA 1
ATOM 1575 C C . ASN A 1 208 ? 3.464 8.845 18.965 1.00 95.75 208 ASN A C 1
ATOM 1577 O O . ASN A 1 208 ? 3.255 8.532 20.132 1.00 95.75 208 ASN A O 1
ATOM 1581 N N . LEU A 1 209 ? 2.521 9.386 18.187 1.00 96.69 209 LEU A N 1
ATOM 1582 C CA . LEU A 1 209 ? 1.160 9.628 18.663 1.00 96.69 209 LEU A CA 1
ATOM 1583 C C . LEU A 1 209 ? 0.357 8.325 18.799 1.00 96.69 209 LEU A C 1
ATOM 1585 O O . LEU A 1 209 ? -0.337 8.142 19.795 1.00 96.69 209 LEU A O 1
ATOM 1589 N N . ALA A 1 210 ? 0.469 7.409 17.835 1.00 97.44 210 ALA A N 1
ATOM 1590 C CA . ALA A 1 210 ? -0.263 6.141 17.827 1.00 97.44 210 ALA A CA 1
ATOM 1591 C C . ALA A 1 210 ? 0.101 5.227 19.011 1.00 97.44 210 ALA A C 1
ATOM 1593 O O . ALA A 1 210 ? -0.752 4.500 19.514 1.00 97.44 210 ALA A O 1
ATOM 1594 N N . MET A 1 211 ? 1.358 5.289 19.464 1.00 97.69 211 MET A N 1
ATOM 1595 C CA . MET A 1 211 ? 1.908 4.488 20.565 1.00 97.69 211 MET A CA 1
ATOM 1596 C C . MET A 1 211 ? 2.269 5.344 21.791 1.00 97.69 211 MET A C 1
ATOM 1598 O O . MET A 1 211 ? 3.161 4.994 22.562 1.00 97.69 211 MET A O 1
ATOM 1602 N N . MET A 1 212 ? 1.617 6.497 21.954 1.00 97.81 212 MET A N 1
ATOM 1603 C CA . MET A 1 212 ? 1.914 7.443 23.028 1.00 97.81 212 MET A CA 1
ATOM 1604 C C . MET A 1 212 ? 1.685 6.822 24.411 1.00 97.81 212 MET A C 1
ATOM 1606 O O . MET A 1 212 ? 0.619 6.273 24.677 1.00 97.81 212 MET A O 1
ATOM 1610 N N . THR A 1 213 ? 2.632 7.024 25.329 1.00 98.12 213 THR A N 1
ATOM 1611 C CA . THR A 1 213 ? 2.394 6.881 26.773 1.00 98.12 213 THR A CA 1
ATOM 1612 C C . THR A 1 213 ? 1.852 8.209 27.307 1.00 98.12 213 THR A C 1
ATOM 1614 O O . THR A 1 213 ? 2.604 9.188 27.325 1.00 98.12 213 THR A O 1
ATOM 1617 N N . PRO A 1 214 ? 0.571 8.302 27.712 1.00 97.56 214 PRO A N 1
ATOM 1618 C CA . PRO A 1 214 ? -0.005 9.569 28.150 1.00 97.56 214 PRO A CA 1
ATOM 1619 C C . PRO A 1 214 ? 0.654 10.065 29.440 1.00 97.56 214 PRO A C 1
ATOM 1621 O O . PRO A 1 214 ? 0.833 9.302 30.385 1.00 97.56 214 PRO A O 1
ATOM 1624 N N . THR A 1 215 ? 0.976 11.357 29.504 1.00 98.25 215 THR A N 1
ATOM 1625 C CA . THR A 1 215 ? 1.455 12.004 30.739 1.00 98.25 215 THR A CA 1
ATOM 1626 C C . THR A 1 215 ? 0.312 12.413 31.668 1.00 98.25 215 THR A C 1
ATOM 1628 O O . THR A 1 215 ? 0.535 12.644 32.854 1.00 98.25 215 THR A O 1
ATOM 1631 N N . LEU A 1 216 ? -0.914 12.503 31.143 1.00 98.31 216 LEU A N 1
ATOM 1632 C CA . LEU A 1 216 ? -2.108 12.836 31.913 1.00 98.31 216 LEU A CA 1
ATOM 1633 C C . LEU A 1 216 ? -2.606 11.604 32.689 1.00 98.31 216 LEU A C 1
ATOM 1635 O O . LEU A 1 216 ? -2.934 10.593 32.060 1.00 98.31 216 LEU A O 1
ATOM 1639 N N . PRO A 1 217 ? -2.715 11.674 34.030 1.00 97.88 217 PRO A N 1
ATOM 1640 C CA . PRO A 1 217 ? -3.201 10.558 34.835 1.00 97.88 217 PRO A CA 1
ATOM 1641 C C . PRO A 1 217 ? -4.601 10.093 34.417 1.00 97.88 217 PRO A C 1
ATOM 1643 O O . PRO A 1 217 ? -5.478 10.901 34.113 1.00 97.88 217 PRO A O 1
ATOM 1646 N N . GLY A 1 218 ? -4.811 8.776 34.419 1.00 97.62 218 GLY A N 1
ATOM 1647 C CA . GLY A 1 218 ? -6.097 8.152 34.093 1.00 97.62 218 GLY A CA 1
ATOM 1648 C C . GLY A 1 218 ? -6.418 8.050 32.597 1.00 97.62 218 GLY A C 1
ATOM 1649 O O . GLY A 1 218 ? -7.392 7.391 32.248 1.00 97.62 218 GLY A O 1
ATOM 1650 N N . TYR A 1 219 ? -5.614 8.641 31.706 1.00 98.50 219 TYR A N 1
ATOM 1651 C CA . TYR A 1 219 ? -5.747 8.426 30.264 1.00 98.50 219 TYR A CA 1
ATOM 1652 C C . TYR A 1 219 ? -4.971 7.190 29.806 1.00 98.50 219 TYR A C 1
ATOM 1654 O O . TYR A 1 219 ? -3.857 6.929 30.257 1.00 98.50 219 TYR A O 1
ATOM 1662 N N . LYS A 1 220 ? -5.541 6.459 28.845 1.00 98.50 220 LYS A N 1
ATOM 1663 C CA . LYS A 1 220 ? -4.899 5.316 28.184 1.00 98.50 220 LYS A CA 1
ATOM 1664 C C . LYS A 1 220 ? -4.975 5.479 26.668 1.00 98.50 220 LYS A C 1
ATOM 1666 O O . LYS A 1 220 ? -6.029 5.840 26.149 1.00 98.50 220 LYS A O 1
ATOM 1671 N N . VAL A 1 221 ? -3.881 5.182 25.969 1.00 98.62 221 VAL A N 1
ATOM 1672 C CA . VAL A 1 221 ? -3.818 5.124 24.500 1.00 98.62 221 VAL A CA 1
ATOM 1673 C C . VAL A 1 221 ? -3.497 3.695 24.070 1.00 98.62 221 VAL A C 1
ATOM 1675 O O . VAL A 1 221 ? -2.675 3.021 24.686 1.00 98.62 221 VAL A O 1
ATOM 1678 N N . GLU A 1 222 ? -4.178 3.220 23.031 1.00 98.62 222 GLU A N 1
ATOM 1679 C CA . GLU A 1 222 ? -3.989 1.898 22.434 1.00 98.62 222 GLU A CA 1
ATOM 1680 C C . GLU A 1 222 ? -3.834 2.043 20.917 1.00 98.62 222 GLU A C 1
ATOM 1682 O O . GLU A 1 222 ? -4.688 2.636 20.252 1.00 98.62 222 GLU A O 1
ATOM 1687 N N . CYS A 1 223 ? -2.753 1.492 20.367 1.00 98.62 223 CYS A N 1
ATOM 1688 C CA . CYS A 1 223 ? -2.469 1.546 18.936 1.00 98.62 223 CYS A CA 1
ATOM 1689 C C . CYS A 1 223 ? -3.321 0.522 18.172 1.00 98.62 223 CYS A C 1
ATOM 1691 O O . CYS A 1 223 ? -3.368 -0.650 18.544 1.00 98.62 223 CYS A O 1
ATOM 1693 N N . VAL A 1 224 ? -3.968 0.958 17.088 1.00 98.62 224 VAL A N 1
ATOM 1694 C CA . VAL A 1 224 ? -4.563 0.063 16.078 1.00 98.62 224 VAL A CA 1
ATOM 1695 C C . VAL A 1 224 ? -3.670 0.003 14.835 1.00 98.62 224 VAL A C 1
ATOM 1697 O O . VAL A 1 224 ? -3.480 -1.066 14.260 1.00 98.62 224 VAL A O 1
ATOM 1700 N N . GLY A 1 225 ? -3.107 1.142 14.426 1.00 98.25 225 GLY A N 1
ATOM 1701 C CA . GLY A 1 225 ? -2.118 1.253 13.353 1.00 98.25 225 GLY A CA 1
ATOM 1702 C C . GLY A 1 225 ? -1.486 2.640 13.335 1.00 98.25 225 GLY A C 1
ATOM 1703 O O . GLY A 1 225 ? -2.077 3.591 13.841 1.00 98.25 225 GLY A O 1
ATOM 1704 N N . ASP A 1 226 ? -0.295 2.785 12.763 1.00 97.81 226 ASP A N 1
ATOM 1705 C CA . ASP A 1 226 ? 0.475 4.031 12.854 1.00 97.81 226 ASP A CA 1
ATOM 1706 C C . ASP A 1 226 ? 0.696 4.757 11.516 1.00 97.81 226 ASP A C 1
ATOM 1708 O O . ASP A 1 226 ? 1.206 5.881 11.494 1.00 97.81 226 ASP A O 1
ATOM 1712 N N . ASP A 1 227 ? 0.306 4.150 10.396 1.00 97.69 227 ASP A N 1
ATOM 1713 C CA . ASP A 1 227 ? 0.672 4.657 9.074 1.00 97.69 227 ASP A CA 1
ATOM 1714 C C . ASP A 1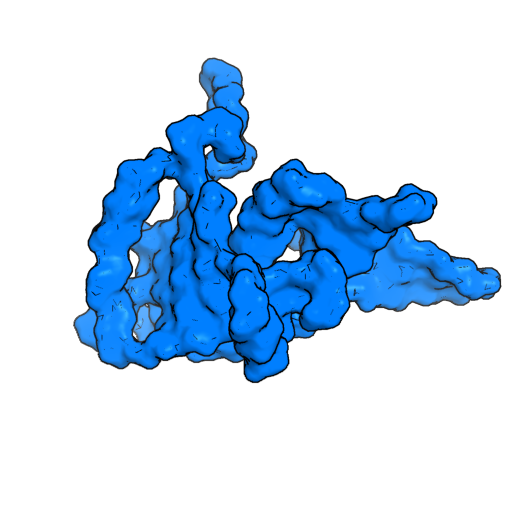 227 ? -0.472 4.601 8.055 1.00 97.69 227 ASP A C 1
ATOM 1716 O O . ASP A 1 227 ? -0.562 5.512 7.231 1.00 97.69 227 ASP A O 1
ATOM 1720 N N . ILE A 1 228 ? -1.344 3.587 8.077 1.00 98.44 228 ILE A N 1
ATOM 1721 C CA . ILE A 1 228 ? -2.384 3.414 7.051 1.00 98.44 228 ILE A CA 1
ATOM 1722 C C . ILE A 1 228 ? -3.746 3.108 7.679 1.00 98.44 228 ILE A C 1
ATOM 1724 O O . ILE A 1 228 ? -3.864 2.251 8.555 1.00 98.44 228 ILE A O 1
ATOM 1728 N N . ALA A 1 229 ? -4.788 3.769 7.170 1.00 98.75 229 ALA A N 1
ATOM 1729 C CA . ALA A 1 229 ? -6.171 3.537 7.562 1.00 98.75 229 ALA A CA 1
ATOM 1730 C C . ALA A 1 229 ? -7.040 3.260 6.336 1.00 98.75 229 ALA A C 1
ATOM 1732 O O . ALA A 1 229 ? -7.091 4.067 5.406 1.00 98.75 229 ALA A O 1
ATOM 1733 N N . TRP A 1 230 ? -7.765 2.143 6.351 1.00 98.81 230 TRP A N 1
ATOM 1734 C CA . TRP A 1 230 ? -8.857 1.895 5.411 1.00 98.81 230 TRP A CA 1
ATOM 1735 C C . TRP A 1 230 ? -10.182 2.064 6.129 1.00 98.81 230 TRP A C 1
ATOM 1737 O O . TRP A 1 230 ? -10.413 1.417 7.151 1.00 98.81 230 TRP A O 1
ATOM 1747 N N . MET A 1 231 ? -11.036 2.952 5.622 1.00 98.81 231 MET A N 1
ATOM 1748 C CA . MET A 1 231 ? -12.233 3.391 6.332 1.00 98.81 231 MET A CA 1
ATOM 1749 C C . MET A 1 231 ? -13.478 3.341 5.454 1.00 98.81 231 MET A C 1
ATOM 1751 O O . MET A 1 231 ? -13.446 3.768 4.304 1.00 98.81 231 MET A O 1
ATOM 1755 N N . LYS A 1 232 ? -14.597 2.862 5.998 1.00 98.69 232 LYS A N 1
ATOM 1756 C CA . LYS A 1 232 ? -15.887 2.790 5.301 1.00 98.69 232 LYS A CA 1
ATOM 1757 C C . LYS A 1 232 ? -17.031 3.053 6.271 1.00 98.69 232 LYS A C 1
ATOM 1759 O O . LYS A 1 232 ? -17.007 2.567 7.400 1.00 98.69 232 LYS A O 1
ATOM 1764 N N . PHE A 1 233 ? -18.033 3.811 5.836 1.00 98.62 233 PHE A N 1
ATOM 1765 C CA . PHE A 1 233 ? -19.269 3.954 6.601 1.00 98.62 233 PHE A CA 1
ATOM 1766 C C . PHE A 1 233 ? -20.030 2.625 6.625 1.00 98.62 233 PHE A C 1
ATOM 1768 O O . PHE A 1 233 ? -20.212 1.989 5.586 1.00 98.62 233 PHE A O 1
ATOM 1775 N N . ASP A 1 234 ? -20.454 2.196 7.812 1.00 97.88 234 ASP A N 1
ATOM 1776 C CA . ASP A 1 234 ? -21.360 1.061 7.960 1.00 97.88 234 ASP A CA 1
ATOM 1777 C C . ASP A 1 234 ? -22.823 1.460 7.700 1.00 97.88 234 ASP A C 1
ATOM 1779 O O . ASP A 1 234 ? -23.152 2.627 7.480 1.00 97.88 234 ASP A O 1
ATOM 1783 N N . SER A 1 235 ? -23.730 0.481 7.747 1.00 97.44 235 SER A N 1
ATOM 1784 C CA . SER A 1 235 ? -25.168 0.698 7.536 1.00 97.44 235 SER A CA 1
ATOM 1785 C C . SER A 1 235 ? -25.837 1.589 8.591 1.00 97.44 235 SER A C 1
ATOM 1787 O O . SER A 1 235 ? -26.970 2.015 8.388 1.00 97.44 235 SER A O 1
ATOM 1789 N N . LYS A 1 236 ? -25.158 1.887 9.706 1.00 98.06 236 LYS A N 1
ATOM 1790 C CA . LYS A 1 236 ? -25.625 2.794 10.765 1.00 98.06 236 LYS A CA 1
ATOM 1791 C C . LYS A 1 236 ? -25.011 4.194 10.639 1.00 98.06 236 LYS A C 1
ATOM 1793 O O . LYS A 1 236 ? -25.217 5.022 11.523 1.00 98.06 236 LYS A O 1
ATOM 1798 N N . GLY A 1 237 ? -24.239 4.456 9.582 1.00 97.88 237 GLY A N 1
ATOM 1799 C CA . GLY A 1 237 ? -23.553 5.729 9.369 1.00 97.88 237 GLY A CA 1
ATOM 1800 C C . GLY A 1 237 ? -22.314 5.925 10.246 1.00 97.88 237 GLY A C 1
ATOM 1801 O O . GLY A 1 237 ? -21.806 7.041 10.332 1.00 97.88 237 GLY A O 1
ATOM 1802 N N . GLN A 1 238 ? -21.797 4.875 10.896 1.00 98.19 238 GLN A N 1
ATOM 1803 C CA . GLN A 1 238 ? -20.541 4.961 11.644 1.00 98.19 238 GLN A CA 1
ATOM 1804 C C . GLN A 1 238 ? -19.358 4.692 10.716 1.00 98.19 238 GLN A C 1
ATOM 1806 O O . GLN A 1 238 ? -19.327 3.683 10.011 1.00 98.19 238 GLN A O 1
ATOM 1811 N N . LEU A 1 239 ? -18.353 5.568 10.738 1.00 98.62 239 LEU A N 1
ATOM 1812 C CA . LEU A 1 239 ? -17.113 5.356 9.997 1.00 98.62 239 LEU A CA 1
ATOM 1813 C C . LEU A 1 239 ? -16.276 4.270 10.692 1.00 98.62 239 LEU A C 1
ATOM 1815 O O . LEU A 1 239 ? -15.706 4.496 11.759 1.00 98.62 239 LEU A O 1
ATOM 1819 N N . ARG A 1 240 ? -16.223 3.077 10.097 1.00 98.56 240 ARG A N 1
ATOM 1820 C CA . ARG A 1 240 ? -15.394 1.954 10.555 1.00 98.56 240 ARG A CA 1
ATOM 1821 C C . ARG A 1 240 ? -14.018 2.054 9.926 1.00 98.56 240 ARG A C 1
ATOM 1823 O O . ARG A 1 240 ? -13.932 2.337 8.737 1.00 98.56 240 ARG A O 1
ATOM 1830 N N . ALA A 1 241 ? -12.972 1.774 10.695 1.00 98.62 241 ALA A N 1
ATOM 1831 C CA . ALA A 1 241 ? -11.592 1.797 10.227 1.00 98.62 241 ALA A CA 1
ATOM 1832 C C . ALA A 1 241 ? -10.889 0.471 10.537 1.00 98.62 241 ALA A C 1
ATOM 1834 O O . ALA A 1 241 ? -11.101 -0.106 11.605 1.00 98.62 241 ALA A O 1
ATOM 1835 N N . ILE A 1 242 ? -10.028 0.021 9.627 1.00 98.75 242 ILE A N 1
ATOM 1836 C CA . ILE A 1 242 ? -9.052 -1.042 9.873 1.00 98.75 242 ILE A CA 1
ATOM 1837 C C . ILE A 1 242 ? -7.640 -0.524 9.602 1.00 98.75 242 ILE A C 1
ATOM 1839 O O . ILE A 1 242 ? -7.438 0.318 8.723 1.00 98.75 242 ILE A O 1
ATOM 1843 N N . ASN A 1 243 ? -6.665 -1.072 10.327 1.00 98.69 243 ASN A N 1
ATOM 1844 C CA . ASN A 1 243 ? -5.270 -1.039 9.907 1.00 98.69 243 ASN A CA 1
ATOM 1845 C C . ASN A 1 243 ? -5.047 -2.193 8.909 1.00 98.69 243 ASN A C 1
ATOM 1847 O O . ASN A 1 243 ? -5.200 -3.359 9.294 1.00 98.69 243 ASN A O 1
ATOM 1851 N N . PRO A 1 244 ? -4.728 -1.913 7.633 1.00 98.38 244 PRO A N 1
ATOM 1852 C CA . PRO A 1 244 ? -4.463 -2.966 6.666 1.00 98.38 244 PRO A CA 1
ATOM 1853 C C . PRO A 1 244 ? -3.096 -3.650 6.882 1.00 98.38 244 PRO A C 1
ATOM 1855 O O . PRO A 1 244 ? -2.873 -4.742 6.362 1.00 98.38 244 PRO A O 1
ATOM 1858 N N . GLU A 1 245 ? -2.186 -3.066 7.660 1.00 98.50 245 GLU A N 1
ATOM 1859 C CA . GLU A 1 245 ? -0.852 -3.613 7.940 1.00 98.50 245 GLU A CA 1
ATOM 1860 C C . GLU A 1 245 ? -0.853 -4.589 9.130 1.00 98.50 245 GLU A C 1
ATOM 1862 O O . GLU A 1 245 ? -1.807 -4.651 9.914 1.00 98.50 245 GLU A O 1
ATOM 1867 N N . ASN A 1 246 ? 0.207 -5.393 9.239 1.00 98.38 246 ASN A N 1
ATOM 1868 C CA . ASN A 1 246 ? 0.430 -6.383 10.304 1.00 98.38 246 ASN A CA 1
ATOM 1869 C C . ASN A 1 246 ? 1.722 -6.152 11.114 1.00 98.38 246 ASN A C 1
ATOM 1871 O O . ASN A 1 246 ? 2.072 -6.987 11.945 1.00 98.38 246 ASN A O 1
ATOM 1875 N N . GLY A 1 247 ? 2.418 -5.047 10.840 1.00 95.56 247 GLY A N 1
ATOM 1876 C CA . GLY A 1 247 ? 3.602 -4.612 11.584 1.00 95.56 247 GLY A CA 1
ATOM 1877 C C . GLY A 1 247 ? 3.282 -3.643 12.709 1.00 95.56 247 GLY A C 1
ATOM 1878 O O . GLY A 1 247 ? 2.115 -3.195 12.797 1.00 95.56 247 GLY A O 1
#

Foldseek 3Di:
DDDQVQEEEEDQDPCVQFNDDPPPDDDDRGHYDYPVVVVVLCVVFPVCQAAPADWDWWKFWQFDLPDPLIAIAIETERDPLLNVVLVQWTVTDDSSVVVVVVVGDHAYHYEYLRAYPPGDAPDPVARFAPPSWHWYAYLVRNYIHTHGHPDDPRRNCVPPVVQPVSVQSVCVVVVWHKDQWWKKWKAALVGDIDIDIDHDDPPPQQVCVQPDDDPDPSMDMHGQGRTIWIWHQDPVRDIDIHRSTND

Organism: Culex pipiens (NCBI:txid7175)

Secondary structure (DSSP, 8-state):
---GGGEEEE-SSHHHHS--PPTTPPP-S--EE-HHHHHHHHHTTSTTTTTTS--EEEEEEES-TT-TT-EEEEEEES-HHHHHHHHHHSEESHHHHHHHHTT--EEEEEEE-S--TTS--SSTTS---TTT-EEEEETTTTEEEEES--SHHHH-TIIIIIIIIIHHHHHHHHT-EEES-EEEEEE-TTS-EEEEEE---TTSSHHHHHT---SSTT-EEEEEESS-EEEEE-TTS-EEEE-----

Mean predicted aligned error: 3.53 Å

pLDDT: mean 95.74, std 5.71, range [67.19, 98.88]

Radius of gyration: 19.55 Å; Cα contacts (8 Å, |Δi|>4): 522; chains: 1; bounding box: 54×49×59 Å

InterPro domains:
  IPR008209 Phosphoenolpyruvate carboxykinase, GTP-utilising [PTHR11561] (1-247)
  IPR008210 Phosphoenolpyruvate carboxykinase, N-terminal [G3DSA:3.40.449.10] (1-175)
  IPR008210 Phosphoenolpyruvate carboxykinase, N-terminal [SSF68923] (1-175)
  IPR013035 Phosphoenolpyruvate carboxykinase, C-terminal [G3DSA:3.90.228.20] (176-246)
  IPR018091 Phosphoenolpyruvate carboxykinase, GTP-utilising, conserved site [PS00505] (200-208)
  IPR035077 Phosphoenolpyruvate carboxykinase, C-terminal P-loop domain [PF00821] (176-247)
  IPR035078 Phosphoenolpyruvate carboxykinase, GTP-utilising, N-terminal [PF17297] (1-172)

Solvent-accessible surface area (backbone atoms only — not comparable to full-atom values): 13541 Å² total; per-residue (Å²): 126,78,57,68,97,41,34,35,34,35,39,97,46,59,69,81,59,32,79,85,58,58,90,96,48,82,74,83,80,68,43,66,40,48,62,66,58,49,52,52,56,44,66,77,52,55,76,67,28,53,41,87,50,64,77,44,80,44,39,27,22,39,23,60,86,88,43,92,84,39,50,40,32,40,38,37,30,55,44,71,68,44,55,59,49,39,52,44,41,23,49,57,45,66,75,41,48,60,58,41,71,76,74,49,80,58,33,45,31,43,40,35,30,54,54,24,68,89,47,94,65,94,44,80,94,61,57,48,23,78,86,74,36,37,36,40,33,31,64,92,74,40,35,36,41,23,34,9,40,65,51,59,67,51,42,35,49,66,58,46,50,34,49,37,58,42,30,31,55,51,17,66,76,70,71,37,44,33,40,65,13,16,29,27,38,41,28,43,71,87,67,56,72,48,76,50,74,50,74,53,65,89,94,60,51,39,54,57,63,20,67,37,79,64,88,55,86,61,44,47,58,42,62,66,26,42,55,41,31,40,36,36,65,46,100,85,71,48,78,44,72,44,35,37,59,56,107

Nearest PDB structures (foldseek):
  5fh4-assembly1_A  TM=9.873E-01  e=1.865E-38  Rattus norvegicus
  6p5o-assembly1_A  TM=9.858E-01  e=2.106E-38  Rattus norvegicus
  2qf1-assembly1_A  TM=9.884E-01  e=4.650E-38  Rattus norvegicus
  4gmu-assembly1_A  TM=9.815E-01  e=4.942E-38  Rattus norvegicus
  5fh3-assembly1_A  TM=9.826E-01  e=2.006E-37  Rattus norvegicus

Sequence (247 aa):
ARVESKTFICTEKREQAIPTPKEGVKGSLGNWISPEDYEAAIQARFPGCMKGRTMYVVPYSMGPIASPLSKFGIEITDSAYVVNSMRIMTRMGEEVLDKLSDNSDFVKCLHSVGTPANGKISMPSWPCDPERTIILHKPAVNEIVSYGSGYGGNSLLGKKCFALRIGSTIAKREGWLAEHMLILGITNPNGDKKYIAAAFPSACGKTNLAMMTPTLPGYKVECVGDDIAWMKFDSKGQLRAINPENG